Protein AF-A0A959UCI0-F1 (afdb_monomer_lite)

Sequence (265 aa):
MLSEKIDWDYFDTEFVQYYSTKDRPSMPIRLMVACLLLKRIYNLGDETLAKAWVMNPYMQYFCGEAHFQHEFPFDPSDFVHFRKRIGVVGVEKIFTYSVLIHGKKAQKKLKTIAGRLIRELERNLNEHQLSLYKRELELFNKVIQQKRTDKNKIYSLHKSFTSCIAKGKIHKQYEFGNKVGLTTTFKSLIITAIKAFNGNPHDSKTIEPLLNQIKENQNIELEEVIYDRGGRGAKTIGNTKITTPDSRPLKRDSNYQKTKKREEI

Foldseek 3Di:
DVLVLDPVVVQCVLCVVLFDPDDDGDDDSLLLLLLVVCCVVVVDDLVRSQVVCLVDPVSCVSSPDPDRDNGRPDDSCVNVVVCVSCDPVNVVVSVVSVCVSCPPVVLVVVLVVLVVVLVVCVVPDDPVVCVVCVVLSVLSVQQSPDDPPDPQHQPDSVCRQWEWDAPPDPVAGIDIGWDKDWDADPPPRHTQFIDTDRYDDQPLVVVQVRQVSSCVRPVDRAQEDEDEPSNPDDQDDPNYGYHYDDLCQDPPHDPVSNVVSVVVD

Radius of gyration: 27.76 Å; chains: 1; bounding box: 56×61×73 Å

pLDDT: mean 87.37, std 8.83, range [46.16, 96.31]

Secondary structure (DSSP, 8-state):
--GGGS-HHHHHHHHGGGS-SSSSPPPPHHHHHHHHHHHHHTT--HHHHHHHHHT-HHHHHHHT-SS--SS-SS-TTHHHHHHHHHHHHHHHHHHHHHHHHHHHHHHHHHHHHHHHHHHHHHHHS-HHHHHHTHHHHHHHHHHHH--TT-SS----SS-TT-EEEEEEETTEEEEEE-EEEEEE-TTT--EEEEEEESS---THHHHHHHHHHHHHHHS---SEEE--GGG-S-SEETTEEEE----PPPTTS-HHHHHHHHH--

Structure (mmCIF, N/CA/C/O backbone):
data_AF-A0A959UCI0-F1
#
_entry.id   AF-A0A959UCI0-F1
#
loop_
_atom_site.group_PDB
_atom_site.id
_atom_site.type_symbol
_atom_site.label_atom_id
_atom_site.label_alt_id
_atom_site.label_comp_id
_atom_site.label_asym_id
_atom_site.label_entity_id
_atom_site.label_seq_id
_atom_site.pdbx_PDB_ins_code
_atom_site.Cartn_x
_atom_site.Cartn_y
_atom_site.Cartn_z
_atom_site.occupancy
_atom_site.B_iso_or_equiv
_atom_site.auth_seq_id
_atom_site.auth_comp_id
_atom_site.auth_asym_id
_atom_site.auth_atom_id
_atom_site.pdbx_PDB_model_num
ATOM 1 N N . MET A 1 1 ? 22.972 -1.751 -22.939 1.00 65.50 1 MET A N 1
ATOM 2 C CA . MET A 1 1 ? 21.752 -0.897 -23.048 1.00 65.50 1 MET A CA 1
ATOM 3 C C . MET A 1 1 ? 20.625 -1.370 -22.116 1.00 65.50 1 MET A C 1
ATOM 5 O O . MET A 1 1 ? 20.809 -2.359 -21.422 1.00 65.50 1 MET A O 1
ATOM 9 N N . LEU A 1 2 ? 19.476 -0.670 -22.021 1.00 75.38 2 LEU A N 1
ATOM 10 C CA . LEU A 1 2 ? 18.305 -1.171 -21.264 1.00 75.38 2 LEU A CA 1
ATOM 11 C C . LEU A 1 2 ? 17.715 -2.441 -21.903 1.00 75.38 2 LEU A C 1
ATOM 13 O O . LEU A 1 2 ? 17.268 -3.318 -21.174 1.00 75.38 2 LEU A O 1
ATOM 17 N N . SER A 1 3 ? 17.781 -2.560 -23.233 1.00 80.31 3 SER A N 1
ATOM 18 C CA . SER A 1 3 ? 17.343 -3.742 -23.988 1.00 80.31 3 SER A CA 1
ATOM 19 C C . SER A 1 3 ? 18.048 -5.031 -23.563 1.00 80.31 3 SER A C 1
ATOM 21 O O . SER A 1 3 ? 17.404 -6.065 -23.519 1.00 80.31 3 SER A O 1
ATOM 23 N N . GLU A 1 4 ? 19.327 -4.970 -23.188 1.00 84.00 4 GLU A N 1
ATOM 24 C CA . GLU A 1 4 ? 20.111 -6.124 -22.702 1.00 84.00 4 GLU A CA 1
ATOM 25 C C . GLU A 1 4 ? 19.785 -6.522 -21.256 1.00 84.00 4 GLU A C 1
ATOM 27 O O . GLU A 1 4 ? 20.191 -7.580 -20.790 1.00 84.00 4 GLU A O 1
ATOM 32 N N . LYS A 1 5 ? 19.113 -5.647 -20.499 1.00 83.38 5 LYS A N 1
ATOM 33 C CA . LYS A 1 5 ? 18.749 -5.909 -19.097 1.00 83.38 5 LYS A CA 1
ATOM 34 C C . LYS A 1 5 ? 17.354 -6.506 -18.954 1.00 83.38 5 LYS A C 1
ATOM 36 O O . LYS A 1 5 ? 16.973 -6.841 -17.834 1.00 83.38 5 LYS A O 1
ATOM 41 N N . ILE A 1 6 ? 16.593 -6.553 -20.044 1.00 87.00 6 ILE A N 1
ATOM 42 C CA . ILE A 1 6 ? 15.257 -7.132 -20.090 1.00 87.00 6 ILE A CA 1
ATOM 43 C C . ILE A 1 6 ? 15.382 -8.547 -20.639 1.00 87.00 6 ILE A C 1
ATOM 45 O O . ILE A 1 6 ? 15.917 -8.744 -21.724 1.00 87.00 6 ILE A O 1
ATOM 49 N N . ASP A 1 7 ? 14.870 -9.508 -19.880 1.00 88.94 7 ASP A N 1
ATOM 50 C CA . ASP A 1 7 ? 14.612 -10.864 -20.352 1.00 88.94 7 ASP A CA 1
ATOM 51 C C . ASP A 1 7 ? 13.366 -10.827 -21.243 1.00 88.94 7 ASP A C 1
ATOM 53 O O . ASP A 1 7 ? 12.235 -10.735 -20.757 1.00 88.94 7 ASP A O 1
ATOM 57 N N . TRP A 1 8 ? 13.585 -10.775 -22.556 1.00 90.69 8 TRP A N 1
ATOM 58 C CA . TRP A 1 8 ? 12.498 -10.744 -23.532 1.00 90.69 8 TRP A CA 1
ATOM 59 C C . TRP A 1 8 ? 11.821 -12.113 -23.671 1.00 90.69 8 TRP A C 1
ATOM 61 O O . TRP A 1 8 ? 10.606 -12.150 -23.858 1.00 90.69 8 TRP A O 1
ATOM 71 N N . ASP A 1 9 ? 12.554 -13.208 -23.446 1.00 91.44 9 ASP A N 1
ATOM 72 C CA . ASP A 1 9 ? 12.038 -14.582 -23.522 1.00 91.44 9 ASP A CA 1
ATOM 73 C C . ASP A 1 9 ? 10.979 -14.844 -22.442 1.00 91.44 9 ASP A C 1
ATOM 75 O O . ASP A 1 9 ? 9.987 -15.544 -22.677 1.00 91.44 9 ASP A O 1
ATOM 79 N N . TYR A 1 10 ? 11.135 -14.225 -21.265 1.00 90.81 10 TYR A N 1
ATOM 80 C CA . TYR A 1 10 ? 10.099 -14.211 -20.229 1.00 90.81 10 TYR A CA 1
ATOM 81 C C . TYR A 1 10 ? 8.769 -13.656 -20.760 1.00 90.81 10 TYR A C 1
ATOM 83 O O . TYR A 1 10 ? 7.717 -14.260 -20.551 1.00 90.81 10 TYR A O 1
ATOM 91 N N . PHE A 1 11 ? 8.792 -12.514 -21.454 1.00 92.06 11 PHE A N 1
ATOM 92 C CA . PHE A 1 11 ? 7.570 -11.905 -21.981 1.00 92.06 11 PHE A CA 1
ATOM 93 C C . PHE A 1 11 ? 6.975 -12.698 -23.135 1.00 92.06 11 PHE A C 1
ATOM 95 O O . PHE A 1 11 ? 5.752 -12.827 -23.196 1.00 92.06 11 PHE A O 1
ATOM 102 N N . ASP A 1 12 ? 7.819 -13.246 -24.006 1.00 90.31 12 ASP A N 1
ATOM 103 C CA . ASP A 1 12 ? 7.372 -14.110 -25.093 1.00 90.31 12 ASP A CA 1
ATOM 104 C C . ASP A 1 12 ? 6.646 -15.337 -24.527 1.00 90.31 12 ASP A C 1
ATOM 106 O O . ASP A 1 12 ? 5.498 -15.591 -24.888 1.00 90.31 12 ASP A O 1
ATOM 110 N N . THR A 1 13 ? 7.236 -16.022 -23.543 1.00 91.44 13 THR A N 1
ATOM 111 C CA . THR A 1 13 ? 6.628 -17.196 -22.890 1.00 91.44 13 THR A CA 1
ATOM 112 C C . THR A 1 13 ? 5.324 -16.852 -22.166 1.00 91.44 13 THR A C 1
ATOM 114 O O . THR A 1 13 ? 4.341 -17.587 -22.244 1.00 91.44 13 THR A O 1
ATOM 117 N N . GLU A 1 14 ? 5.283 -15.724 -21.458 1.00 90.31 14 GLU A N 1
ATOM 118 C CA . GLU A 1 14 ? 4.109 -15.319 -20.680 1.00 90.31 14 GLU A CA 1
ATOM 119 C C . GLU A 1 14 ? 2.944 -14.844 -21.549 1.00 90.31 14 GLU A C 1
ATOM 121 O O . GLU A 1 14 ? 1.776 -15.030 -21.181 1.00 90.31 14 GLU A O 1
ATOM 126 N N . PHE A 1 15 ? 3.237 -14.205 -22.685 1.00 92.44 15 PHE A N 1
ATOM 127 C CA . PHE A 1 15 ? 2.221 -13.588 -23.529 1.00 92.44 15 PHE A CA 1
ATOM 128 C C . PHE A 1 15 ? 1.873 -14.371 -24.787 1.00 92.44 15 PHE A C 1
ATOM 130 O O . PHE A 1 15 ? 0.828 -14.071 -25.364 1.00 92.44 15 PHE A O 1
ATOM 137 N N . VAL A 1 16 ? 2.624 -15.415 -25.158 1.00 90.12 16 VAL A N 1
ATOM 138 C CA . VAL A 1 16 ? 2.295 -16.278 -26.308 1.00 90.12 16 VAL A CA 1
ATOM 139 C C . VAL A 1 16 ? 0.875 -16.845 -26.230 1.00 90.12 16 VAL A C 1
ATOM 141 O O . VAL A 1 16 ? 0.193 -16.924 -27.243 1.00 90.12 16 VAL A O 1
ATOM 144 N N . GLN A 1 17 ? 0.370 -17.142 -25.027 1.00 89.25 17 GLN A N 1
ATOM 145 C CA . GLN A 1 17 ? -1.001 -17.636 -24.824 1.00 89.25 17 GLN A CA 1
ATOM 146 C C . GLN A 1 17 ? -2.091 -16.658 -25.295 1.00 89.25 17 GLN A C 1
ATOM 148 O O . GLN A 1 17 ? -3.212 -17.069 -25.581 1.00 89.25 17 GLN A O 1
ATOM 153 N N . TYR A 1 18 ? -1.779 -15.360 -25.367 1.00 87.25 18 TYR A N 1
ATOM 154 C CA . TYR A 1 18 ? -2.697 -14.333 -25.857 1.00 87.25 18 TYR A CA 1
ATOM 155 C C . TYR A 1 18 ? -2.611 -14.153 -27.377 1.00 87.25 18 TYR A C 1
ATOM 157 O O . TYR A 1 18 ? -3.355 -13.355 -27.942 1.00 87.25 18 TYR A O 1
ATOM 165 N N . TYR A 1 19 ? -1.688 -14.839 -28.047 1.00 86.25 19 TYR A N 1
ATOM 166 C CA . TYR A 1 19 ? -1.417 -14.686 -29.467 1.00 86.25 19 TYR A CA 1
ATOM 167 C C . TYR A 1 19 ? -1.970 -15.887 -30.228 1.00 86.25 19 TYR A C 1
ATOM 169 O O . TYR A 1 19 ? -1.705 -17.038 -29.891 1.00 86.25 19 TYR A O 1
ATOM 177 N N . SER A 1 20 ? -2.760 -15.613 -31.267 1.00 80.81 20 SER A N 1
ATOM 178 C CA . SER A 1 20 ? -3.241 -16.661 -32.165 1.00 80.81 20 SER A CA 1
ATOM 179 C C . SER A 1 20 ? -2.118 -17.093 -33.105 1.00 80.81 20 SER A C 1
ATOM 181 O O . SER A 1 20 ? -1.407 -16.252 -33.653 1.00 80.81 20 SER A O 1
ATOM 183 N N . THR A 1 21 ? -1.990 -18.401 -33.319 1.00 73.44 21 THR A N 1
ATOM 184 C CA . THR A 1 21 ? -1.130 -18.992 -34.359 1.00 73.44 21 THR A CA 1
ATOM 185 C C . THR A 1 21 ? -1.842 -19.127 -35.705 1.00 73.44 21 THR A C 1
ATOM 187 O O . THR A 1 21 ? -1.224 -19.508 -36.696 1.00 73.44 21 THR A O 1
ATOM 190 N N . LYS A 1 22 ? -3.146 -18.830 -35.741 1.00 70.31 22 LYS A N 1
ATOM 191 C CA . LYS A 1 22 ? -3.992 -18.840 -36.936 1.00 70.31 22 LYS A CA 1
ATOM 192 C C . LYS A 1 22 ? -4.384 -17.400 -37.281 1.00 70.31 22 LYS A C 1
ATOM 194 O O . LYS A 1 22 ? -4.608 -16.605 -36.369 1.00 70.31 22 LYS A O 1
ATOM 199 N N . ASP A 1 23 ? -4.478 -17.105 -38.575 1.00 70.56 23 ASP A N 1
ATOM 200 C CA . ASP A 1 23 ? -4.784 -15.791 -39.168 1.00 70.56 23 ASP A CA 1
ATOM 201 C C . ASP A 1 23 ? -3.609 -14.792 -39.190 1.00 70.56 23 ASP A C 1
ATOM 203 O O . ASP A 1 23 ? -2.443 -1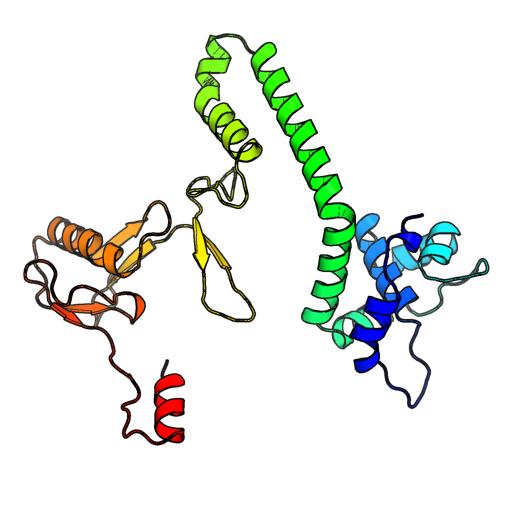5.175 -39.079 1.00 70.56 23 ASP A O 1
ATOM 207 N N . ARG A 1 24 ? -3.906 -13.506 -39.441 1.00 70.00 24 ARG A N 1
ATOM 208 C CA . ARG A 1 24 ? -2.909 -12.437 -39.615 1.00 70.00 24 ARG A CA 1
ATOM 209 C C . ARG A 1 24 ? -1.923 -12.433 -38.436 1.00 70.00 24 ARG A C 1
ATOM 211 O O . ARG A 1 24 ? -2.371 -12.369 -37.286 1.00 70.00 24 ARG A O 1
ATOM 218 N N . PRO A 1 25 ? -0.601 -12.441 -38.697 1.00 74.62 25 PRO A N 1
ATOM 219 C CA . PRO A 1 25 ? 0.389 -12.450 -37.633 1.00 74.62 25 PRO A CA 1
ATOM 220 C C . PRO A 1 25 ? 0.208 -11.213 -36.753 1.00 74.62 25 PRO A C 1
ATOM 222 O O . PRO A 1 25 ? 0.104 -10.086 -37.239 1.00 74.62 25 PRO A O 1
ATOM 225 N N . SER A 1 26 ? 0.132 -11.439 -35.444 1.00 83.06 26 SER A N 1
ATOM 226 C CA . SER A 1 26 ? 0.135 -10.348 -34.472 1.00 83.06 26 SER A CA 1
ATOM 227 C C . SER A 1 26 ? 1.527 -9.712 -34.395 1.00 83.06 26 SER A C 1
ATOM 229 O O . SER A 1 26 ? 2.532 -10.381 -34.633 1.00 83.06 26 SER A O 1
ATOM 231 N N . MET A 1 27 ? 1.586 -8.430 -34.028 1.00 89.75 27 MET A N 1
ATOM 232 C CA . MET A 1 27 ? 2.851 -7.706 -33.860 1.00 89.75 27 MET A CA 1
ATOM 233 C C . MET A 1 27 ? 3.762 -8.379 -32.824 1.00 89.75 27 MET A C 1
ATOM 235 O O . MET A 1 27 ? 3.245 -8.858 -31.821 1.00 89.75 27 MET A O 1
ATOM 239 N N . PRO A 1 28 ? 5.097 -8.376 -32.983 1.00 91.69 28 PRO A N 1
ATOM 240 C CA . PRO A 1 28 ? 5.998 -9.020 -32.030 1.00 91.69 28 PRO A CA 1
ATOM 241 C C . PRO A 1 28 ? 5.751 -8.588 -30.576 1.00 91.69 28 PRO A C 1
ATOM 243 O O . PRO A 1 28 ? 5.608 -7.397 -30.283 1.00 91.69 28 PRO A O 1
ATOM 246 N N . ILE A 1 29 ? 5.749 -9.548 -29.646 1.00 92.75 29 ILE A N 1
ATOM 247 C CA . ILE A 1 29 ? 5.506 -9.286 -28.218 1.00 92.75 29 ILE A CA 1
ATOM 248 C C . ILE A 1 29 ? 6.534 -8.286 -27.678 1.00 92.75 29 ILE A C 1
ATOM 250 O O . ILE A 1 29 ? 6.151 -7.318 -27.016 1.00 92.75 29 ILE A O 1
ATOM 254 N N . ARG A 1 30 ? 7.818 -8.457 -28.027 1.00 94.12 30 ARG A N 1
ATOM 255 C CA . ARG A 1 30 ? 8.885 -7.504 -27.689 1.00 94.12 30 ARG A CA 1
ATOM 256 C C . ARG A 1 30 ? 8.546 -6.075 -28.110 1.00 94.12 30 ARG A C 1
ATOM 258 O O . ARG A 1 30 ? 8.650 -5.181 -27.274 1.00 94.12 30 ARG A O 1
ATOM 265 N N . LEU A 1 31 ? 8.100 -5.858 -29.349 1.00 94.50 31 LEU A N 1
ATOM 266 C CA . LEU A 1 31 ? 7.728 -4.534 -29.859 1.00 94.50 31 LEU A CA 1
ATOM 267 C C . LEU A 1 31 ? 6.605 -3.922 -29.011 1.00 94.50 31 LEU A C 1
ATOM 269 O O . LEU A 1 31 ? 6.741 -2.801 -28.517 1.00 94.50 31 LEU A O 1
ATOM 273 N N . MET A 1 32 ? 5.535 -4.682 -28.761 1.00 94.56 32 MET A N 1
ATOM 274 C CA . MET A 1 32 ? 4.382 -4.206 -27.989 1.00 94.56 32 MET A CA 1
ATOM 275 C C . MET A 1 32 ? 4.751 -3.868 -26.539 1.00 94.56 32 MET A C 1
ATOM 277 O O . MET A 1 32 ? 4.411 -2.794 -26.035 1.00 94.56 32 MET A O 1
ATOM 281 N N . VAL A 1 33 ? 5.482 -4.758 -25.863 1.00 93.88 33 VAL A N 1
ATOM 282 C CA . VAL A 1 33 ? 5.925 -4.566 -24.475 1.00 93.88 33 VAL A CA 1
ATOM 283 C C . VAL A 1 33 ? 6.904 -3.396 -24.373 1.00 93.88 33 VAL A C 1
ATOM 285 O O . VAL A 1 33 ? 6.743 -2.534 -23.507 1.00 93.88 33 VAL A O 1
ATOM 288 N N . ALA A 1 34 ? 7.883 -3.318 -25.276 1.00 93.94 34 ALA A N 1
ATOM 289 C CA . ALA A 1 34 ? 8.864 -2.241 -25.320 1.00 93.94 34 ALA A CA 1
ATOM 290 C C . ALA A 1 34 ? 8.202 -0.874 -25.527 1.00 93.94 34 ALA A C 1
ATOM 292 O O . ALA A 1 34 ? 8.508 0.071 -24.798 1.00 93.94 34 ALA A O 1
ATOM 293 N N . CYS A 1 35 ? 7.240 -0.769 -26.445 1.00 94.69 35 CYS A N 1
ATOM 294 C CA . CYS A 1 35 ? 6.472 0.454 -26.654 1.00 94.69 35 CYS A CA 1
ATOM 295 C C . CYS A 1 35 ? 5.705 0.879 -25.391 1.00 94.69 35 CYS A C 1
ATOM 297 O O . CYS A 1 35 ? 5.760 2.048 -25.004 1.00 94.69 35 CYS A O 1
ATOM 299 N N . LEU A 1 36 ? 5.042 -0.048 -24.688 1.00 92.88 36 LEU A N 1
ATOM 300 C CA . LEU A 1 36 ? 4.364 0.270 -23.423 1.00 92.88 36 LEU A CA 1
ATOM 301 C C . LEU A 1 36 ? 5.339 0.758 -22.339 1.00 92.88 36 LEU A C 1
ATOM 303 O O . LEU A 1 36 ? 5.016 1.686 -21.591 1.00 92.88 36 LEU A O 1
ATOM 307 N N . LEU A 1 37 ? 6.542 0.182 -22.273 1.00 90.94 37 LEU A N 1
ATOM 308 C CA . LEU A 1 37 ? 7.599 0.642 -21.369 1.00 90.94 37 LEU A CA 1
ATOM 309 C C . LEU A 1 37 ? 8.096 2.045 -21.746 1.00 90.94 37 LEU A C 1
ATOM 311 O O . LEU A 1 37 ? 8.186 2.907 -20.873 1.00 90.94 37 LEU A O 1
ATOM 315 N N . LEU A 1 38 ? 8.363 2.309 -23.028 1.00 92.00 38 LEU A N 1
ATOM 316 C CA . LEU A 1 38 ? 8.806 3.619 -23.519 1.00 92.00 38 LEU A CA 1
ATOM 317 C C . LEU A 1 38 ? 7.769 4.710 -23.247 1.00 92.00 38 LEU A C 1
ATOM 319 O O . LEU A 1 38 ? 8.125 5.775 -22.740 1.00 92.00 38 LEU A O 1
ATOM 323 N N . LYS A 1 39 ? 6.483 4.426 -23.485 1.00 91.94 39 LYS A N 1
ATOM 324 C CA . LYS A 1 39 ? 5.379 5.330 -23.130 1.00 91.94 39 LYS A CA 1
ATOM 325 C C . LYS A 1 39 ? 5.425 5.728 -21.664 1.00 91.94 39 LYS A C 1
ATOM 327 O O . LYS A 1 39 ? 5.203 6.889 -21.337 1.00 91.94 39 LYS A O 1
ATOM 332 N N . ARG A 1 40 ? 5.738 4.784 -20.774 1.00 87.38 40 ARG A N 1
ATOM 333 C CA . ARG A 1 40 ? 5.845 5.061 -19.340 1.00 87.38 40 ARG A CA 1
ATOM 334 C C . ARG A 1 40 ? 7.108 5.843 -18.987 1.00 87.38 40 ARG A C 1
ATOM 336 O O . ARG A 1 40 ? 7.023 6.759 -18.177 1.00 87.38 40 ARG A O 1
ATOM 343 N N . ILE A 1 41 ? 8.253 5.482 -19.566 1.00 86.25 41 ILE A N 1
ATOM 344 C CA . ILE A 1 41 ? 9.554 6.108 -19.281 1.00 86.25 41 ILE A CA 1
ATOM 345 C C . ILE A 1 41 ? 9.565 7.575 -19.724 1.00 86.25 41 ILE A C 1
ATOM 347 O O . ILE A 1 41 ? 10.038 8.429 -18.979 1.00 86.25 41 ILE A O 1
ATOM 351 N N . TYR A 1 42 ? 9.021 7.863 -20.906 1.00 87.62 42 TYR A N 1
ATOM 352 C CA . TYR A 1 42 ? 9.028 9.197 -21.512 1.00 87.62 42 TYR A CA 1
ATOM 353 C C . TYR A 1 42 ? 7.703 9.953 -21.356 1.00 87.62 42 TYR A C 1
ATOM 355 O O . TYR A 1 42 ? 7.571 11.059 -21.869 1.00 87.62 42 TYR A O 1
ATOM 363 N N . ASN A 1 43 ? 6.731 9.374 -20.643 1.00 89.88 43 ASN A N 1
ATOM 364 C CA . ASN A 1 43 ? 5.395 9.939 -20.444 1.00 89.88 43 ASN A CA 1
ATOM 365 C C . ASN A 1 43 ? 4.682 10.304 -21.767 1.00 89.88 43 ASN A C 1
ATOM 367 O O . ASN A 1 43 ? 4.156 11.405 -21.922 1.00 89.88 43 ASN A O 1
ATOM 371 N N . LEU A 1 44 ? 4.686 9.379 -22.734 1.00 91.88 44 LEU A N 1
ATOM 372 C CA . LEU A 1 44 ? 4.123 9.577 -24.075 1.00 91.88 44 LEU A CA 1
ATOM 373 C C . LEU A 1 44 ? 2.742 8.914 -24.238 1.00 91.88 44 LEU A C 1
ATOM 375 O O . LEU A 1 44 ? 2.476 7.809 -23.748 1.00 91.88 44 LEU A O 1
ATOM 379 N N . GLY A 1 45 ? 1.872 9.584 -24.996 1.00 91.19 45 GLY A N 1
ATOM 380 C CA . GLY A 1 45 ? 0.610 9.058 -25.516 1.00 91.19 45 GLY A CA 1
ATOM 381 C C . GLY A 1 45 ? 0.826 7.989 -26.592 1.00 91.19 45 GLY A C 1
ATOM 382 O O . GLY A 1 45 ? 1.958 7.627 -26.901 1.00 91.19 45 GLY A O 1
ATOM 383 N N . ASP A 1 46 ? -0.258 7.393 -27.096 1.00 92.31 46 ASP A N 1
ATOM 384 C CA . ASP A 1 46 ? -0.178 6.339 -28.126 1.00 92.31 46 ASP A CA 1
ATOM 385 C C . ASP A 1 46 ? 0.369 6.922 -29.448 1.00 92.31 46 ASP A C 1
ATOM 387 O O . ASP A 1 46 ? 1.367 6.436 -29.974 1.00 92.31 46 ASP A O 1
ATOM 391 N N . GLU A 1 47 ? -0.177 8.051 -29.908 1.00 91.94 47 GLU A N 1
ATOM 392 C CA . GLU A 1 47 ? 0.282 8.730 -31.131 1.00 91.94 47 GLU A CA 1
ATOM 393 C C . GLU A 1 47 ? 1.643 9.421 -30.985 1.00 91.94 47 GLU A C 1
ATOM 395 O O . GLU A 1 47 ? 2.460 9.418 -31.909 1.00 91.94 47 GLU A O 1
ATOM 400 N N . THR A 1 48 ? 1.915 10.038 -29.829 1.00 94.31 48 THR A N 1
ATOM 401 C CA . THR A 1 48 ? 3.192 10.738 -29.625 1.00 94.31 48 THR A CA 1
ATOM 402 C C . THR A 1 48 ? 4.357 9.766 -29.503 1.00 94.31 48 THR A C 1
ATOM 404 O O . THR A 1 48 ? 5.461 10.106 -29.924 1.00 94.31 48 THR A O 1
ATOM 407 N N . LEU A 1 49 ? 4.116 8.541 -29.013 1.00 95.38 49 LEU A N 1
ATOM 408 C CA . LEU A 1 49 ? 5.104 7.470 -29.090 1.00 95.38 49 LEU A CA 1
ATOM 409 C C . LEU A 1 49 ? 5.424 7.122 -30.542 1.00 95.38 49 LEU A C 1
ATOM 411 O O . LEU A 1 49 ? 6.602 7.059 -30.868 1.00 95.38 49 LEU A O 1
ATOM 415 N N . ALA A 1 50 ? 4.418 6.913 -31.397 1.00 94.69 50 ALA A N 1
ATOM 416 C CA . ALA A 1 50 ? 4.643 6.535 -32.794 1.00 94.69 50 ALA A CA 1
ATOM 417 C C . ALA A 1 50 ? 5.541 7.556 -33.514 1.00 94.69 50 ALA A C 1
ATOM 419 O O . ALA A 1 50 ? 6.544 7.188 -34.123 1.00 94.69 50 ALA A O 1
ATOM 420 N N . LYS A 1 51 ? 5.260 8.855 -33.332 1.00 94.06 51 LYS A N 1
ATOM 421 C CA . LYS A 1 51 ? 6.092 9.948 -33.867 1.00 94.06 51 LYS A CA 1
ATOM 422 C C . LYS A 1 51 ? 7.519 9.919 -33.307 1.00 94.06 51 LYS A C 1
ATOM 424 O O . LYS A 1 51 ? 8.481 10.018 -34.061 1.00 94.06 51 LYS A O 1
ATOM 429 N N . ALA A 1 52 ? 7.667 9.772 -31.988 1.00 94.38 52 ALA A N 1
ATOM 430 C CA . ALA A 1 52 ? 8.980 9.733 -31.342 1.00 94.38 52 ALA A CA 1
ATOM 431 C C . ALA A 1 52 ? 9.805 8.500 -31.748 1.00 94.38 52 ALA A C 1
ATOM 433 O O . ALA A 1 52 ? 11.020 8.600 -31.897 1.00 94.38 52 ALA A O 1
ATOM 434 N N . TRP A 1 53 ? 9.149 7.357 -31.944 1.00 96.31 53 TRP A N 1
ATOM 435 C CA . TRP A 1 53 ? 9.772 6.088 -32.306 1.00 96.31 53 TRP A CA 1
ATOM 436 C C . TRP A 1 53 ? 10.379 6.137 -33.710 1.00 96.31 53 TRP A C 1
ATOM 438 O O . TRP A 1 53 ? 11.523 5.728 -33.895 1.00 96.31 53 TRP A O 1
ATOM 448 N N . VAL A 1 54 ? 9.663 6.719 -34.678 1.00 95.69 54 VAL A N 1
ATOM 449 C CA . VAL A 1 54 ? 10.167 6.903 -36.051 1.00 95.69 54 VAL A CA 1
ATOM 450 C C . VAL A 1 54 ? 11.425 7.771 -36.070 1.00 95.69 54 VAL A C 1
ATOM 452 O O . VAL A 1 54 ? 12.355 7.494 -36.813 1.00 95.69 54 VAL A O 1
ATOM 455 N N . MET A 1 55 ? 11.502 8.792 -35.216 1.00 93.69 55 MET A N 1
ATOM 456 C CA . MET A 1 55 ? 12.647 9.710 -35.180 1.00 93.69 55 MET A CA 1
ATOM 457 C C . MET A 1 55 ? 13.834 9.203 -34.348 1.00 93.69 55 MET A C 1
ATOM 459 O O . MET A 1 55 ? 14.871 9.865 -34.306 1.00 93.69 55 MET A O 1
ATOM 463 N N . ASN A 1 56 ? 13.704 8.077 -33.638 1.00 94.12 56 ASN A N 1
ATOM 464 C CA . ASN A 1 56 ? 14.676 7.670 -32.626 1.00 94.12 56 ASN A CA 1
ATOM 465 C C . ASN A 1 56 ? 15.179 6.229 -32.836 1.00 94.12 56 ASN A C 1
ATOM 467 O O . ASN A 1 56 ? 14.546 5.288 -32.348 1.00 94.12 56 ASN A O 1
ATOM 471 N N . PRO A 1 57 ? 16.369 6.043 -33.446 1.00 93.44 57 PRO A N 1
ATOM 472 C CA . PRO A 1 57 ? 16.956 4.721 -33.683 1.00 93.44 57 PRO A CA 1
ATOM 473 C C . PRO A 1 57 ? 17.092 3.870 -32.414 1.00 93.44 57 PRO A C 1
ATOM 475 O O . PRO A 1 57 ? 16.967 2.648 -32.453 1.00 93.44 57 PRO A O 1
ATOM 478 N N . TYR A 1 58 ? 17.304 4.504 -31.257 1.00 92.62 58 TYR A N 1
ATOM 479 C CA . TYR A 1 58 ? 17.427 3.791 -29.988 1.00 92.62 58 TYR A CA 1
ATOM 480 C C . TYR A 1 58 ? 16.095 3.216 -29.503 1.00 92.62 58 TYR A C 1
ATOM 482 O O . TYR A 1 58 ? 16.084 2.147 -28.893 1.00 92.62 58 TYR A O 1
ATOM 490 N N . MET A 1 59 ? 14.974 3.896 -29.770 1.00 94.38 59 MET A N 1
ATOM 491 C CA . MET A 1 59 ? 13.641 3.364 -29.467 1.00 94.38 59 MET A CA 1
ATOM 492 C C . MET A 1 59 ? 13.314 2.169 -30.365 1.00 94.38 59 MET A C 1
ATOM 494 O O . MET A 1 59 ? 12.790 1.172 -29.871 1.00 94.38 59 MET A O 1
ATOM 498 N N . GLN A 1 60 ? 13.691 2.233 -31.642 1.00 95.38 60 GLN A N 1
ATOM 499 C CA . GLN A 1 60 ? 13.497 1.137 -32.595 1.00 95.38 60 GLN A CA 1
ATOM 500 C C . GLN A 1 60 ? 14.305 -0.100 -32.198 1.00 95.38 60 GLN A C 1
ATOM 502 O O . GLN A 1 60 ? 13.747 -1.186 -32.034 1.00 95.38 60 GLN A O 1
ATOM 507 N N . TYR A 1 61 ? 15.593 0.087 -31.899 1.00 94.12 61 TYR A N 1
ATOM 508 C CA . TYR A 1 61 ? 16.453 -0.985 -31.402 1.00 94.12 61 TYR A CA 1
ATOM 509 C C . TYR A 1 61 ? 15.928 -1.599 -30.095 1.00 94.12 61 TYR A C 1
ATOM 511 O O . TYR A 1 61 ? 15.923 -2.820 -29.908 1.00 94.12 61 TYR A O 1
ATOM 519 N N . PHE A 1 62 ? 15.433 -0.767 -29.172 1.00 93.31 62 PHE A N 1
ATOM 520 C CA . PHE A 1 62 ? 14.830 -1.250 -27.931 1.00 93.31 62 PHE A CA 1
ATOM 521 C C . PHE A 1 62 ? 13.620 -2.158 -28.203 1.00 93.31 62 PHE A C 1
ATOM 523 O O . PHE A 1 62 ? 13.518 -3.237 -27.614 1.00 93.31 62 PHE A O 1
ATOM 530 N N . CYS A 1 63 ? 12.778 -1.769 -29.161 1.00 93.88 63 CYS A N 1
ATOM 531 C CA . CYS A 1 63 ? 11.622 -2.530 -29.627 1.00 93.88 63 CYS A CA 1
ATOM 532 C C . CYS A 1 63 ? 11.951 -3.794 -30.439 1.00 93.88 63 CYS A C 1
ATOM 534 O O . CYS A 1 63 ? 11.053 -4.604 -30.645 1.00 93.88 63 CYS A O 1
ATOM 536 N N . GLY A 1 64 ? 13.211 -4.008 -30.826 1.00 92.88 64 GLY A N 1
ATOM 537 C CA . GLY A 1 64 ? 13.653 -5.223 -31.518 1.00 92.88 64 GLY A CA 1
ATOM 538 C C . GLY A 1 64 ? 13.967 -5.057 -32.998 1.00 92.88 64 GLY A C 1
ATOM 539 O O . GLY A 1 64 ? 14.279 -6.054 -33.640 1.00 92.88 64 GLY A O 1
ATOM 540 N N . GLU A 1 65 ? 13.948 -3.834 -33.524 1.00 93.19 65 GLU A N 1
ATOM 541 C CA . GLU A 1 65 ? 14.335 -3.581 -34.910 1.00 93.19 65 GLU A CA 1
ATOM 542 C C . GLU A 1 65 ? 15.853 -3.699 -35.093 1.00 93.19 65 GLU A C 1
ATOM 544 O O . GLU A 1 65 ? 16.636 -3.111 -34.341 1.00 93.19 65 GLU A O 1
ATOM 549 N N . ALA A 1 66 ? 16.265 -4.455 -36.113 1.00 89.94 66 ALA A N 1
ATOM 550 C CA . ALA A 1 66 ? 17.668 -4.581 -36.514 1.00 89.94 66 ALA A CA 1
ATOM 551 C C . ALA A 1 66 ? 18.117 -3.441 -37.445 1.00 89.94 66 ALA A C 1
ATOM 553 O O . ALA A 1 66 ? 19.297 -3.094 -37.485 1.00 89.94 66 ALA A O 1
ATOM 554 N N . HIS A 1 67 ? 17.171 -2.851 -38.176 1.00 93.00 67 HIS A N 1
ATOM 555 C CA . HIS A 1 67 ? 17.401 -1.772 -39.129 1.00 93.00 67 HIS A CA 1
ATOM 556 C C . HIS A 1 67 ? 16.506 -0.582 -38.806 1.00 93.00 67 HIS A C 1
ATOM 558 O O . HIS A 1 67 ? 15.458 -0.733 -38.180 1.00 93.00 67 HIS A O 1
ATOM 564 N N . PHE A 1 68 ? 16.938 0.606 -39.221 1.00 93.81 68 PHE A N 1
ATOM 565 C CA . PHE A 1 68 ? 16.159 1.814 -39.003 1.00 93.81 68 PHE A CA 1
ATOM 566 C C . PHE A 1 68 ? 14.909 1.810 -39.888 1.00 93.81 68 PHE A C 1
ATOM 568 O O . PHE A 1 68 ? 15.002 1.658 -41.104 1.00 93.81 68 PHE A O 1
ATOM 575 N N . GLN A 1 69 ? 13.755 1.986 -39.260 1.00 94.25 69 GLN A N 1
ATOM 576 C CA . GLN A 1 69 ? 12.444 2.048 -39.881 1.00 94.25 69 GLN A CA 1
ATOM 577 C C . GLN A 1 69 ? 11.987 3.506 -39.982 1.00 94.25 69 GLN A C 1
ATOM 579 O O . GLN A 1 69 ? 12.143 4.293 -39.046 1.00 94.25 69 GLN A O 1
ATOM 584 N N . HIS A 1 70 ? 11.384 3.860 -41.114 1.00 94.62 70 HIS A N 1
ATOM 585 C CA . HIS A 1 70 ? 10.883 5.214 -41.376 1.00 94.62 70 HIS A CA 1
ATOM 586 C C . HIS A 1 70 ? 9.391 5.385 -41.069 1.00 94.62 70 HIS A C 1
ATOM 588 O O . HIS A 1 70 ? 8.888 6.506 -41.066 1.00 94.62 70 HIS A O 1
ATOM 594 N N . GLU A 1 71 ? 8.693 4.292 -40.772 1.00 94.12 71 GLU A N 1
ATOM 595 C CA . GLU A 1 71 ? 7.269 4.280 -40.455 1.00 94.12 71 GLU A CA 1
ATOM 596 C C . GLU A 1 71 ? 7.014 3.446 -39.203 1.00 94.12 71 GLU A C 1
ATOM 598 O O . GLU A 1 71 ? 7.750 2.505 -38.897 1.00 94.12 71 GLU A O 1
ATOM 603 N N . PHE A 1 72 ? 5.980 3.815 -38.447 1.00 93.88 72 PHE A N 1
ATOM 604 C CA . PHE A 1 72 ? 5.621 3.077 -37.244 1.00 93.88 72 PHE A CA 1
ATOM 605 C C . PHE A 1 72 ? 4.883 1.776 -37.631 1.00 93.88 72 PHE A C 1
ATOM 607 O O . PHE A 1 72 ? 3.992 1.841 -38.477 1.00 93.88 72 PHE A O 1
ATOM 614 N N . PRO A 1 73 ? 5.195 0.603 -37.041 1.00 91.88 73 PRO A N 1
ATOM 615 C CA . PRO A 1 73 ? 4.812 -0.683 -37.644 1.00 91.88 73 PRO A CA 1
ATOM 616 C C . PRO A 1 73 ? 3.315 -1.048 -37.599 1.00 91.88 73 PRO A C 1
ATOM 618 O O . PRO A 1 73 ? 2.920 -2.060 -38.175 1.00 91.88 73 PRO A O 1
ATOM 621 N N . PHE A 1 74 ? 2.487 -0.291 -36.873 1.00 91.56 74 PHE A N 1
ATOM 622 C CA . PHE A 1 74 ? 1.055 -0.557 -36.692 1.00 91.56 74 PHE A CA 1
ATOM 623 C C . PHE A 1 74 ? 0.295 0.710 -36.279 1.00 91.56 74 PHE A C 1
ATOM 625 O O . PHE A 1 74 ? 0.904 1.726 -35.947 1.00 91.56 74 PHE A O 1
ATOM 632 N N . ASP A 1 75 ? -1.038 0.665 -36.272 1.00 91.56 75 ASP A N 1
ATOM 633 C CA . ASP A 1 75 ? -1.843 1.828 -35.898 1.00 91.56 75 ASP A CA 1
ATOM 634 C C . ASP A 1 75 ? -1.843 2.042 -34.368 1.00 91.56 75 ASP A C 1
ATOM 636 O O . ASP A 1 75 ? -2.047 1.085 -33.619 1.00 91.56 75 ASP A O 1
ATOM 640 N N . PRO A 1 76 ? -1.667 3.271 -33.844 1.00 90.44 76 PRO A N 1
ATOM 641 C CA . PRO A 1 76 ? -1.654 3.519 -32.400 1.00 90.44 76 PRO A CA 1
ATOM 642 C C . PRO A 1 76 ? -2.878 2.987 -31.627 1.00 90.44 76 PRO A C 1
ATOM 644 O O . PRO A 1 76 ? -2.761 2.700 -30.430 1.00 90.44 76 PRO A O 1
ATOM 647 N N . SER A 1 77 ? -4.039 2.808 -32.270 1.00 89.12 77 SER A N 1
ATOM 648 C CA . SER A 1 77 ? -5.214 2.182 -31.646 1.00 89.12 77 SER A CA 1
ATOM 649 C C . SER A 1 77 ? -4.978 0.719 -31.237 1.00 89.12 77 SER A C 1
ATOM 651 O O . SER A 1 77 ? -5.567 0.252 -30.253 1.00 89.12 77 SER A O 1
ATOM 653 N N . ASP A 1 78 ? -4.031 0.015 -31.863 1.00 90.19 78 ASP A N 1
ATOM 654 C CA . ASP A 1 78 ? -3.663 -1.359 -31.506 1.00 90.19 78 ASP A CA 1
ATOM 655 C C . ASP A 1 78 ? -3.076 -1.464 -30.091 1.00 90.19 78 ASP A C 1
ATOM 657 O O . ASP A 1 78 ? -3.193 -2.513 -29.449 1.00 90.19 78 ASP A O 1
ATOM 661 N N . PHE A 1 79 ? -2.549 -0.374 -29.514 1.00 91.19 79 PHE A N 1
ATOM 662 C CA . PHE A 1 79 ? -2.174 -0.351 -28.094 1.00 91.19 79 PHE A CA 1
ATOM 663 C C . PHE A 1 79 ? -3.370 -0.565 -27.170 1.00 91.19 79 PHE A C 1
ATOM 665 O O . PHE A 1 79 ? -3.242 -1.152 -26.089 1.00 91.19 79 PHE A O 1
ATOM 672 N N . VAL A 1 80 ? -4.547 -0.065 -27.547 1.00 90.50 80 VAL A N 1
ATOM 673 C CA . VAL A 1 80 ? -5.784 -0.292 -26.794 1.00 90.50 80 VAL A CA 1
ATOM 674 C C . VAL A 1 80 ? -6.187 -1.759 -26.908 1.00 90.50 80 VAL A C 1
ATOM 676 O O . VAL A 1 80 ? -6.482 -2.387 -25.888 1.00 90.50 80 VAL A O 1
ATOM 679 N N . HIS A 1 81 ? -6.140 -2.325 -28.114 1.00 89.94 81 HIS A N 1
ATOM 680 C CA . HIS A 1 81 ? -6.470 -3.730 -28.350 1.00 89.94 81 HIS A CA 1
ATOM 681 C C . HIS A 1 81 ? -5.525 -4.678 -27.611 1.00 89.94 81 HIS A C 1
ATOM 683 O O . HIS A 1 81 ? -5.987 -5.605 -26.948 1.00 89.94 81 HIS A O 1
ATOM 689 N N . PHE A 1 82 ? -4.222 -4.410 -27.629 1.00 91.25 82 PHE A N 1
ATOM 690 C CA . PHE A 1 82 ? -3.234 -5.208 -26.912 1.00 91.25 82 PHE A CA 1
ATOM 691 C C . PHE A 1 82 ? -3.424 -5.154 -25.394 1.00 91.25 82 PHE A C 1
ATOM 693 O O . PHE A 1 82 ? -3.456 -6.201 -24.749 1.00 91.25 82 PHE A O 1
ATOM 700 N N . ARG A 1 83 ? -3.645 -3.964 -24.815 1.00 92.44 83 ARG A N 1
ATOM 701 C CA . ARG A 1 83 ? -3.939 -3.822 -23.375 1.00 92.44 83 ARG A CA 1
ATOM 702 C C . ARG A 1 83 ? -5.202 -4.580 -22.968 1.00 92.44 83 ARG A C 1
ATOM 704 O O . ARG A 1 83 ? -5.206 -5.228 -21.925 1.00 92.44 83 ARG A O 1
ATOM 711 N N . LYS A 1 84 ? -6.259 -4.527 -23.787 1.00 91.75 84 LYS A N 1
ATOM 712 C CA . LYS A 1 84 ? -7.488 -5.305 -23.558 1.00 91.75 84 LYS A CA 1
ATOM 713 C C . LYS A 1 84 ? -7.223 -6.809 -23.635 1.00 91.75 84 LYS A C 1
ATOM 715 O O . LYS A 1 84 ? -7.719 -7.544 -22.790 1.00 91.75 84 LYS A O 1
ATOM 720 N N . ARG A 1 85 ? -6.413 -7.244 -24.603 1.00 91.50 85 ARG A N 1
ATOM 721 C CA . ARG A 1 85 ? -6.067 -8.650 -24.849 1.00 91.50 85 ARG A CA 1
ATOM 722 C C . ARG A 1 85 ? -5.310 -9.288 -23.681 1.00 91.50 85 ARG A C 1
ATOM 724 O O . ARG A 1 85 ? -5.689 -10.366 -23.245 1.00 91.50 85 ARG A O 1
ATOM 731 N N . ILE A 1 86 ? -4.275 -8.625 -23.159 1.00 91.50 86 ILE A N 1
ATOM 732 C CA . ILE A 1 86 ? -3.476 -9.146 -22.029 1.00 91.50 86 ILE A CA 1
ATOM 733 C C . ILE A 1 86 ? -4.133 -8.897 -20.659 1.00 91.50 86 ILE A C 1
ATOM 735 O O . ILE A 1 86 ? -3.731 -9.477 -19.648 1.00 91.50 86 ILE A O 1
ATOM 739 N N . GLY A 1 87 ? -5.127 -8.005 -20.611 1.00 91.31 87 GLY A N 1
ATOM 740 C CA . GLY A 1 87 ? -5.864 -7.643 -19.407 1.00 91.31 87 GLY A CA 1
ATOM 741 C C . GLY A 1 87 ? -5.018 -6.963 -18.324 1.00 91.31 87 GLY A C 1
ATOM 742 O O . GLY A 1 87 ? -3.831 -6.673 -18.486 1.00 91.31 87 GLY A O 1
ATOM 743 N N . VAL A 1 88 ? -5.647 -6.715 -17.170 1.00 88.88 88 VAL A N 1
ATOM 744 C CA . VAL A 1 88 ? -4.994 -6.075 -16.011 1.00 88.88 88 VAL A CA 1
ATOM 745 C C . VAL A 1 88 ? -3.798 -6.900 -15.534 1.00 88.88 88 VAL A C 1
ATOM 747 O O . VAL A 1 88 ? -2.727 -6.346 -15.305 1.00 88.88 88 VAL A O 1
ATOM 750 N N . VAL A 1 89 ? -3.953 -8.226 -15.470 1.00 88.00 89 VAL A N 1
ATOM 751 C CA . VAL A 1 89 ? -2.903 -9.150 -15.016 1.00 88.00 89 VAL A CA 1
ATOM 752 C C . VAL A 1 89 ? -1.674 -9.091 -15.929 1.00 88.00 89 VAL A C 1
ATOM 754 O O . VAL A 1 89 ? -0.546 -9.060 -15.441 1.00 88.00 89 VAL A O 1
ATOM 757 N N . GLY A 1 90 ? -1.860 -9.037 -17.252 1.00 89.62 90 GLY A N 1
ATOM 758 C CA . GLY A 1 90 ? -0.746 -8.923 -18.194 1.00 89.62 90 GLY A CA 1
ATOM 759 C C . GLY A 1 90 ? -0.024 -7.578 -18.095 1.00 89.62 90 GLY A C 1
ATOM 760 O O . GLY A 1 90 ? 1.205 -7.540 -18.028 1.00 89.62 90 GLY A O 1
ATOM 761 N N . VAL A 1 91 ? -0.768 -6.471 -17.998 1.00 89.00 91 VAL A N 1
ATOM 762 C CA . VAL A 1 91 ? -0.174 -5.136 -17.800 1.00 89.00 91 VAL A CA 1
ATOM 763 C C . VAL A 1 91 ? 0.608 -5.066 -16.479 1.00 89.00 91 VAL A C 1
ATOM 765 O O . VAL A 1 91 ? 1.717 -4.527 -16.445 1.00 89.00 91 VAL A O 1
ATOM 768 N N . GLU A 1 92 ? 0.082 -5.652 -15.399 1.00 87.50 92 GLU A N 1
ATOM 769 C CA . GLU A 1 92 ? 0.768 -5.732 -14.104 1.00 87.50 92 GLU A CA 1
ATOM 770 C C . GLU A 1 92 ? 2.093 -6.498 -14.186 1.00 87.50 92 GLU A C 1
ATOM 772 O O . GLU A 1 92 ? 3.062 -6.089 -13.541 1.00 87.50 92 GLU A O 1
ATOM 777 N N . LYS A 1 93 ? 2.184 -7.557 -15.002 1.00 89.19 93 LYS A N 1
ATOM 778 C CA . LYS A 1 93 ? 3.445 -8.284 -15.233 1.00 89.19 93 LYS A CA 1
ATOM 779 C C . LYS A 1 93 ? 4.506 -7.393 -15.884 1.00 89.19 93 LYS A C 1
ATOM 781 O O . LYS A 1 93 ? 5.627 -7.340 -15.377 1.00 89.19 93 LYS A O 1
ATOM 786 N N . ILE A 1 94 ? 4.151 -6.639 -16.933 1.00 88.94 94 ILE A N 1
ATOM 787 C CA . ILE A 1 94 ? 5.062 -5.678 -17.594 1.00 88.94 94 ILE A CA 1
ATOM 788 C C . ILE A 1 94 ? 5.574 -4.649 -16.584 1.00 88.94 94 ILE A C 1
ATOM 790 O O . ILE A 1 94 ? 6.778 -4.392 -16.478 1.00 88.94 94 ILE A O 1
ATOM 794 N N . PHE A 1 95 ? 4.660 -4.083 -15.795 1.00 83.62 95 PHE A N 1
ATOM 795 C CA . PHE A 1 95 ? 5.007 -3.069 -14.810 1.00 83.62 95 PHE A CA 1
ATOM 796 C C . PHE A 1 95 ? 5.880 -3.635 -13.685 1.00 83.62 95 PHE A C 1
ATOM 798 O O . PHE A 1 95 ? 6.906 -3.046 -13.344 1.00 83.62 95 PHE A O 1
ATOM 805 N N . THR A 1 96 ? 5.528 -4.800 -13.146 1.00 82.50 96 THR A N 1
ATOM 806 C CA . THR A 1 96 ? 6.293 -5.469 -12.087 1.00 82.50 96 THR A CA 1
ATOM 807 C C . THR A 1 96 ? 7.717 -5.754 -12.544 1.00 82.50 96 THR A C 1
ATOM 809 O O . THR A 1 96 ? 8.664 -5.444 -11.823 1.00 82.50 96 THR A O 1
ATOM 812 N N . TYR A 1 97 ? 7.891 -6.260 -13.765 1.00 83.38 97 TYR A N 1
ATOM 813 C CA . TYR A 1 97 ? 9.208 -6.524 -14.333 1.00 83.38 97 TYR A CA 1
ATOM 814 C C . TYR A 1 97 ? 10.051 -5.241 -14.442 1.00 83.38 97 TYR A C 1
ATOM 816 O O . TYR A 1 97 ? 11.193 -5.207 -13.984 1.00 83.38 97 TYR A O 1
ATOM 824 N N . SER A 1 98 ? 9.465 -4.137 -14.926 1.00 76.94 98 SER A N 1
ATOM 825 C CA . SER A 1 98 ? 10.143 -2.830 -14.979 1.00 76.94 98 SER A CA 1
ATOM 826 C C . SER A 1 98 ? 10.630 -2.361 -13.598 1.00 76.94 98 SER A C 1
ATOM 828 O O . SER A 1 98 ? 11.759 -1.882 -13.443 1.00 76.94 98 SER A O 1
ATOM 830 N N . VAL A 1 99 ? 9.813 -2.579 -12.561 1.00 75.06 99 VAL A N 1
ATOM 831 C CA . VAL A 1 99 ? 10.165 -2.277 -11.172 1.00 75.06 99 VAL A CA 1
ATOM 832 C C . VAL A 1 99 ? 11.263 -3.211 -10.676 1.00 75.06 99 VAL A C 1
ATOM 834 O O . VAL A 1 99 ? 12.120 -2.764 -9.925 1.00 75.06 99 VAL A O 1
ATOM 837 N N . LEU A 1 100 ? 11.296 -4.480 -11.084 1.00 74.31 100 LEU A N 1
ATOM 838 C CA . LEU A 1 100 ? 12.327 -5.436 -10.670 1.00 74.31 100 LEU A CA 1
ATOM 839 C C . LEU A 1 100 ? 13.711 -5.087 -11.236 1.00 74.31 100 LEU A C 1
ATOM 841 O O . LEU A 1 100 ? 14.679 -5.072 -10.467 1.00 74.31 100 LEU A O 1
ATOM 845 N N . ILE A 1 101 ? 13.803 -4.727 -1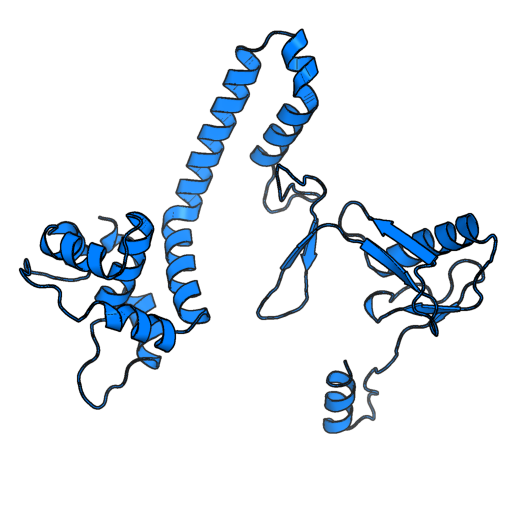2.524 1.00 73.31 101 ILE A N 1
ATOM 846 C CA . ILE A 1 101 ? 15.066 -4.334 -13.186 1.00 73.31 101 ILE A CA 1
ATOM 847 C C . ILE A 1 101 ? 15.735 -3.177 -12.438 1.00 73.31 101 ILE A C 1
ATOM 849 O O . ILE A 1 101 ? 16.948 -3.167 -12.201 1.00 73.31 101 ILE A O 1
ATOM 853 N N . HIS A 1 102 ? 14.937 -2.182 -12.048 1.00 66.81 102 HIS A N 1
ATOM 854 C CA . HIS A 1 102 ? 15.436 -0.974 -11.399 1.00 66.81 102 HIS A CA 1
ATOM 855 C C . HIS A 1 102 ? 15.377 -1.042 -9.870 1.00 66.81 102 HIS A C 1
ATOM 857 O O . HIS A 1 102 ? 16.084 -0.291 -9.203 1.00 66.81 102 HIS A O 1
ATOM 863 N N . GLY A 1 103 ? 14.599 -1.954 -9.291 1.00 67.81 103 GLY A N 1
ATOM 864 C CA . GLY A 1 103 ? 14.071 -1.847 -7.931 1.00 67.81 103 GLY A CA 1
ATOM 865 C C . GLY A 1 103 ? 15.142 -1.754 -6.863 1.00 67.81 103 GLY A C 1
ATOM 866 O O . GLY A 1 103 ? 15.168 -0.794 -6.100 1.00 67.81 103 GLY A O 1
ATOM 867 N N . LYS A 1 104 ? 16.093 -2.694 -6.832 1.00 69.75 104 LYS A N 1
ATOM 868 C CA . LYS A 1 104 ? 17.130 -2.701 -5.785 1.00 69.75 104 LYS A CA 1
ATOM 869 C C . LYS A 1 104 ? 18.111 -1.531 -5.923 1.00 69.75 104 LYS A C 1
ATOM 871 O O . LYS A 1 104 ? 18.508 -0.950 -4.916 1.00 69.75 104 LYS A O 1
ATOM 876 N N . LYS A 1 105 ? 18.513 -1.175 -7.150 1.00 73.94 105 LYS A N 1
ATOM 877 C CA . LYS A 1 105 ? 19.466 -0.075 -7.399 1.00 73.94 105 LYS A CA 1
ATOM 878 C C . LYS A 1 105 ? 18.808 1.293 -7.191 1.00 73.94 105 LYS A C 1
ATOM 880 O O . LYS A 1 105 ? 19.395 2.150 -6.536 1.00 73.94 105 LYS A O 1
ATOM 885 N N . ALA A 1 106 ? 17.578 1.470 -7.668 1.00 73.06 106 ALA A N 1
ATOM 886 C CA . ALA A 1 106 ? 16.786 2.679 -7.470 1.00 73.06 106 ALA A CA 1
ATOM 887 C C . ALA A 1 106 ? 16.437 2.886 -5.991 1.00 73.06 106 ALA A C 1
ATOM 889 O O . ALA A 1 106 ? 16.660 3.976 -5.476 1.00 73.06 106 ALA A O 1
ATOM 890 N N . GLN A 1 107 ? 16.000 1.841 -5.274 1.00 75.56 107 GLN A N 1
ATOM 891 C CA . GLN A 1 107 ? 15.743 1.924 -3.830 1.00 75.56 107 GLN A CA 1
ATOM 892 C C . GLN A 1 107 ? 16.999 2.315 -3.047 1.00 75.56 107 GLN A C 1
ATOM 894 O O . GLN A 1 107 ? 16.928 3.189 -2.186 1.00 75.56 107 GLN A O 1
ATOM 899 N N . LYS A 1 108 ? 18.160 1.718 -3.361 1.00 82.38 108 LYS A N 1
ATOM 900 C CA . LYS A 1 108 ? 19.439 2.109 -2.744 1.00 82.38 108 LYS A CA 1
ATOM 901 C C . LYS A 1 108 ? 19.760 3.581 -3.011 1.00 82.38 108 LYS A C 1
ATOM 903 O O . LYS A 1 108 ? 20.042 4.305 -2.065 1.00 82.38 108 LYS A O 1
ATOM 908 N N . LYS A 1 109 ? 19.651 4.034 -4.266 1.00 84.88 109 LYS A N 1
ATOM 909 C CA . LYS A 1 109 ? 19.907 5.433 -4.648 1.00 84.88 109 LYS A CA 1
ATOM 910 C C . LYS A 1 109 ? 18.974 6.405 -3.916 1.00 84.88 109 LYS A C 1
ATOM 912 O O . LYS A 1 109 ? 19.457 7.377 -3.346 1.00 84.88 109 LYS A O 1
ATOM 917 N N . LEU A 1 110 ? 17.670 6.121 -3.878 1.00 85.25 110 LEU A N 1
ATOM 918 C CA . LEU A 1 110 ? 16.685 6.932 -3.154 1.00 85.25 110 LEU A CA 1
ATOM 919 C C . LEU A 1 110 ? 16.997 6.996 -1.657 1.00 85.25 110 LEU A C 1
ATOM 921 O O . LEU A 1 110 ? 17.000 8.080 -1.084 1.00 85.25 110 LEU A O 1
ATOM 925 N N . LYS A 1 111 ? 17.338 5.858 -1.037 1.00 87.69 111 LYS A N 1
ATOM 926 C CA . LYS A 1 111 ? 17.731 5.798 0.376 1.00 87.69 111 LYS A CA 1
ATOM 927 C C . LYS A 1 111 ? 18.978 6.642 0.662 1.00 87.69 111 LYS A C 1
ATOM 929 O O . LYS A 1 111 ? 19.013 7.355 1.660 1.00 87.69 111 LYS A O 1
ATOM 934 N N . THR A 1 112 ? 19.981 6.599 -0.217 1.00 90.62 112 THR A N 1
ATOM 935 C CA . THR A 1 112 ? 21.192 7.427 -0.099 1.00 90.62 112 THR A CA 1
ATOM 936 C C . THR A 1 112 ? 20.877 8.918 -0.225 1.00 90.62 112 THR A C 1
ATOM 938 O O . THR A 1 112 ? 21.355 9.694 0.599 1.00 90.62 112 THR A O 1
ATOM 941 N N . ILE A 1 113 ? 20.077 9.322 -1.220 1.00 91.06 113 ILE A N 1
ATOM 942 C CA . ILE A 1 113 ? 19.692 10.729 -1.424 1.00 91.06 113 ILE A CA 1
ATOM 943 C C . ILE A 1 113 ? 18.909 11.240 -0.214 1.00 91.06 113 ILE A C 1
ATOM 945 O O . ILE A 1 113 ? 19.302 12.239 0.379 1.00 91.06 113 ILE A O 1
ATOM 949 N N . ALA A 1 114 ? 17.869 10.517 0.208 1.00 91.31 114 ALA A N 1
ATOM 950 C CA . ALA A 1 114 ? 17.062 10.894 1.363 1.00 91.31 114 ALA A CA 1
ATOM 951 C C . ALA A 1 114 ? 17.921 11.025 2.634 1.00 91.31 114 ALA A C 1
ATOM 953 O O . ALA A 1 114 ? 17.833 12.022 3.340 1.00 91.31 114 ALA A O 1
ATOM 954 N N . GLY A 1 115 ? 18.828 10.074 2.885 1.00 94.69 115 GLY A N 1
ATOM 955 C CA . GLY A 1 115 ? 19.706 10.122 4.057 1.00 94.69 115 GLY A CA 1
ATOM 956 C C . GLY A 1 115 ? 20.768 11.221 3.983 1.00 94.69 115 GLY A C 1
ATOM 957 O O . GLY A 1 115 ? 21.288 11.647 5.011 1.00 94.69 115 GLY A O 1
ATOM 958 N N . ARG A 1 116 ? 21.136 11.687 2.784 1.00 95.62 116 ARG A N 1
ATOM 959 C CA . ARG A 1 116 ? 21.984 12.875 2.623 1.00 95.62 116 ARG A CA 1
ATOM 960 C C . ARG A 1 116 ? 21.200 14.142 2.960 1.00 95.62 116 ARG A C 1
ATOM 962 O O . ARG A 1 116 ? 21.714 14.932 3.737 1.00 95.62 116 ARG A O 1
ATOM 969 N N . LEU A 1 117 ? 19.980 14.278 2.439 1.00 94.88 117 LEU A N 1
ATOM 970 C CA . LEU A 1 117 ? 19.123 15.443 2.676 1.00 94.88 117 LEU A CA 1
ATOM 971 C C . LEU A 1 117 ? 18.800 15.624 4.161 1.00 94.88 117 LEU A C 1
ATOM 973 O O . LEU A 1 117 ? 18.933 16.727 4.669 1.00 94.88 117 LEU A O 1
ATOM 977 N N . ILE A 1 118 ? 18.462 14.549 4.883 1.00 94.06 118 ILE A N 1
ATOM 978 C CA . ILE A 1 118 ? 18.219 14.638 6.335 1.00 94.06 118 ILE A CA 1
ATOM 979 C C . ILE A 1 118 ? 19.465 15.144 7.069 1.00 94.06 118 ILE A C 1
ATOM 981 O O . ILE A 1 118 ? 19.375 16.107 7.817 1.00 94.06 118 ILE A O 1
ATOM 985 N N . ARG A 1 119 ? 20.643 14.561 6.806 1.00 94.50 119 ARG A N 1
ATOM 986 C CA . ARG A 1 119 ? 21.903 14.992 7.442 1.00 94.50 119 ARG A CA 1
ATOM 987 C C . ARG A 1 119 ? 22.314 16.413 7.067 1.00 94.50 119 ARG A C 1
ATOM 989 O O . ARG A 1 119 ? 23.092 17.046 7.770 1.00 94.50 119 ARG A O 1
ATOM 996 N N . GLU A 1 120 ? 21.910 16.886 5.898 1.00 96.06 120 GLU A N 1
ATOM 997 C CA . GLU A 1 120 ? 22.129 18.265 5.472 1.00 96.06 120 GLU A CA 1
ATOM 998 C C . GLU A 1 120 ? 21.205 19.223 6.226 1.00 96.06 120 GLU A C 1
ATOM 1000 O O . GLU A 1 120 ? 21.695 20.204 6.775 1.00 96.06 120 GLU A O 1
ATOM 1005 N N . LEU A 1 121 ? 19.918 18.886 6.359 1.00 93.00 121 LEU A N 1
ATOM 1006 C CA . LEU A 1 121 ? 18.981 19.630 7.203 1.00 93.00 121 LEU A CA 1
ATOM 1007 C C . LEU A 1 121 ? 19.460 19.676 8.658 1.00 93.00 121 LEU A C 1
ATOM 1009 O O . LEU A 1 121 ? 19.555 20.753 9.231 1.00 93.00 121 LEU A O 1
ATOM 1013 N N . GLU A 1 122 ? 19.846 18.538 9.233 1.00 92.94 122 GLU A N 1
ATOM 1014 C CA . GLU A 1 122 ? 20.331 18.460 10.618 1.00 92.94 122 GLU A CA 1
ATOM 1015 C C . GLU A 1 122 ? 21.584 19.316 10.872 1.00 92.94 122 GLU A C 1
ATOM 1017 O O . GLU A 1 122 ? 21.771 19.798 11.983 1.00 92.94 122 GLU A O 1
ATOM 1022 N N . ARG A 1 123 ? 22.434 19.531 9.856 1.00 95.75 123 ARG A N 1
ATOM 1023 C CA . ARG A 1 123 ? 23.637 20.377 9.965 1.00 95.75 123 ARG A CA 1
ATOM 1024 C C . ARG A 1 123 ? 23.366 21.862 9.742 1.00 95.75 123 ARG A C 1
ATOM 1026 O O . ARG A 1 123 ? 24.101 22.684 10.276 1.00 95.75 123 ARG A O 1
ATOM 1033 N N . ASN A 1 124 ? 22.368 22.194 8.927 1.00 95.25 124 ASN A N 1
ATOM 1034 C CA . ASN A 1 124 ? 22.091 23.574 8.525 1.00 95.25 124 ASN A CA 1
ATOM 1035 C C . ASN A 1 124 ? 21.058 24.266 9.429 1.00 95.25 124 ASN A C 1
ATOM 1037 O O . ASN A 1 124 ? 20.989 25.493 9.435 1.00 95.25 124 ASN A O 1
ATOM 1041 N N . LEU A 1 125 ? 20.236 23.505 10.158 1.00 94.00 125 LEU A N 1
ATOM 1042 C CA . LEU A 1 125 ? 19.227 24.046 11.067 1.00 94.00 125 LEU A CA 1
ATOM 1043 C C . LEU A 1 125 ? 19.835 24.396 12.432 1.00 94.00 125 LEU A C 1
ATOM 1045 O O . LEU A 1 125 ? 20.667 23.662 12.962 1.00 94.00 125 LEU A O 1
ATOM 1049 N N . ASN A 1 126 ? 19.384 25.503 13.025 1.00 95.25 126 ASN A N 1
ATOM 1050 C CA . ASN A 1 126 ? 19.764 25.881 14.390 1.00 95.25 126 ASN A CA 1
ATOM 1051 C C . ASN A 1 126 ? 18.979 25.080 15.450 1.00 95.25 126 ASN A C 1
ATOM 1053 O O . ASN A 1 126 ? 17.991 24.414 15.137 1.00 95.25 126 ASN A O 1
ATOM 1057 N N . GLU A 1 127 ? 19.385 25.159 16.722 1.00 94.38 127 GLU A N 1
ATOM 1058 C CA . GLU A 1 127 ? 18.765 24.380 17.810 1.00 94.38 127 GLU A CA 1
ATOM 1059 C C . GLU A 1 127 ? 17.252 24.612 17.940 1.00 94.38 127 GLU A C 1
ATOM 1061 O O . GLU A 1 127 ? 16.487 23.670 18.162 1.00 94.38 127 GLU A O 1
ATOM 1066 N N . HIS A 1 128 ? 16.798 25.852 17.745 1.00 95.38 128 HIS A N 1
ATOM 1067 C CA . HIS A 1 128 ? 15.378 26.188 17.803 1.00 95.38 128 HIS A CA 1
ATOM 1068 C C . HIS A 1 128 ? 14.583 25.524 16.666 1.00 95.38 128 HIS A C 1
ATOM 1070 O O . HIS A 1 128 ? 13.522 24.947 16.899 1.00 95.38 128 HIS A O 1
ATOM 1076 N N . GLN A 1 129 ? 15.109 25.544 15.440 1.00 94.25 129 GLN A N 1
ATOM 1077 C CA . GLN A 1 129 ? 14.493 24.886 14.286 1.00 94.25 129 GLN A CA 1
ATOM 1078 C C . GLN A 1 129 ? 14.518 23.359 14.412 1.00 94.25 129 GLN A C 1
ATOM 1080 O O . GLN A 1 129 ? 13.540 22.699 14.069 1.00 94.25 129 GLN A O 1
ATOM 1085 N N . LEU A 1 130 ? 15.608 22.789 14.929 1.00 93.50 130 LEU A N 1
ATOM 1086 C CA . LEU A 1 130 ? 15.704 21.351 15.189 1.00 93.50 130 LEU A CA 1
ATOM 1087 C C . LEU A 1 130 ? 14.664 20.894 16.214 1.00 93.50 130 LEU A C 1
ATOM 1089 O O . LEU A 1 130 ? 14.048 19.847 16.032 1.00 93.50 130 LEU A O 1
ATOM 1093 N N . SER A 1 131 ? 14.429 21.697 17.254 1.00 94.88 131 SER A N 1
ATOM 1094 C CA . SER A 1 131 ? 13.340 21.484 18.210 1.00 94.88 131 SER A CA 1
ATOM 1095 C C . SER A 1 131 ? 11.971 21.514 17.520 1.00 94.88 131 SER A C 1
ATOM 1097 O O . SER A 1 131 ? 11.176 20.588 17.695 1.00 94.88 131 SER A O 1
ATOM 1099 N N . LEU A 1 132 ? 11.727 22.523 16.673 1.00 96.06 132 LEU A N 1
ATOM 1100 C CA . LEU A 1 132 ? 10.462 22.693 15.954 1.00 96.06 132 LEU A CA 1
ATOM 1101 C C . LEU A 1 132 ? 10.134 21.502 15.036 1.00 96.06 132 LEU A C 1
ATOM 1103 O O . LEU A 1 132 ? 8.999 21.037 15.034 1.00 96.06 132 LEU A O 1
ATOM 1107 N N . TYR A 1 133 ? 11.121 20.988 14.294 1.00 94.44 133 TYR A N 1
ATOM 1108 C CA . TYR A 1 133 ? 10.949 19.900 13.315 1.00 94.44 133 TYR A CA 1
ATOM 1109 C C . TYR A 1 133 ? 11.343 18.513 13.838 1.00 94.44 133 TYR A C 1
ATOM 1111 O O . TYR A 1 133 ? 11.503 17.564 13.061 1.00 94.44 133 TYR A O 1
ATOM 1119 N N . LYS A 1 134 ? 11.529 18.371 15.155 1.00 94.06 134 LYS A N 1
ATOM 1120 C CA . LYS A 1 134 ? 12.028 17.136 15.773 1.00 94.06 134 LYS A CA 1
ATOM 1121 C C . LYS A 1 134 ? 11.203 15.913 15.368 1.00 94.06 134 LYS A C 1
ATOM 1123 O O . LYS A 1 134 ? 11.759 14.879 15.001 1.00 94.06 134 LYS A O 1
ATOM 1128 N N . ARG A 1 135 ? 9.874 16.038 15.388 1.00 92.94 135 ARG A N 1
ATOM 1129 C CA . ARG A 1 135 ? 8.946 14.934 15.103 1.00 92.94 135 ARG A CA 1
ATOM 1130 C C . ARG A 1 135 ? 9.049 14.454 13.653 1.00 92.94 135 ARG A C 1
ATOM 1132 O O . ARG A 1 135 ? 9.009 13.251 13.392 1.00 92.94 135 ARG A O 1
ATOM 1139 N N . GLU A 1 136 ? 9.168 15.377 12.708 1.00 93.50 136 GLU A N 1
ATOM 1140 C CA . GLU A 1 136 ? 9.320 15.100 11.283 1.00 93.50 136 GLU A CA 1
ATOM 1141 C C . GLU A 1 136 ? 10.671 14.445 10.994 1.00 93.50 136 GLU A C 1
ATOM 1143 O O . GLU A 1 136 ? 10.725 13.427 10.301 1.00 93.50 136 GLU A O 1
ATOM 1148 N N . LEU A 1 137 ? 11.753 14.973 11.570 1.00 93.88 137 LEU A N 1
ATOM 1149 C CA . LEU A 1 137 ? 13.095 14.412 11.414 1.00 93.88 137 LEU A CA 1
ATOM 1150 C C . LEU A 1 137 ? 13.182 12.991 11.987 1.00 93.88 137 LEU A C 1
ATOM 1152 O O . LEU A 1 137 ? 13.725 12.097 11.334 1.00 93.88 137 LEU A O 1
ATOM 1156 N N . GLU A 1 138 ? 12.581 12.736 13.153 1.00 93.31 138 GLU A N 1
ATOM 1157 C CA . GLU A 1 138 ? 12.461 11.390 13.729 1.00 93.31 138 GLU A CA 1
ATOM 1158 C C . GLU A 1 138 ? 11.680 10.440 12.806 1.00 93.31 138 GLU A C 1
ATOM 1160 O O . GLU A 1 138 ? 12.102 9.300 12.574 1.00 93.31 138 GLU A O 1
ATOM 1165 N N . LEU A 1 139 ? 10.567 10.905 12.226 1.00 94.25 139 LEU A N 1
ATOM 1166 C CA . LEU A 1 139 ? 9.774 10.131 11.270 1.00 94.25 139 LEU A CA 1
ATOM 1167 C C . LEU A 1 139 ? 10.590 9.771 10.022 1.00 94.25 139 LEU A C 1
ATOM 1169 O O . LEU A 1 139 ? 10.588 8.612 9.595 1.00 94.25 139 LEU A O 1
ATOM 1173 N N . PHE A 1 140 ? 11.296 10.738 9.437 1.00 94.38 140 PHE A N 1
ATOM 1174 C CA . PHE A 1 140 ? 12.104 10.522 8.240 1.00 94.38 140 PHE A CA 1
ATOM 1175 C C . PHE A 1 140 ? 13.270 9.572 8.512 1.00 94.38 140 PHE A C 1
ATOM 1177 O O . PHE A 1 140 ? 13.486 8.625 7.749 1.00 94.38 140 PHE A O 1
ATOM 1184 N N . ASN A 1 141 ? 13.966 9.753 9.636 1.00 93.25 141 ASN A N 1
ATOM 1185 C CA . ASN A 1 141 ? 15.030 8.854 10.066 1.00 93.25 141 ASN A CA 1
ATOM 1186 C C . ASN A 1 141 ? 14.509 7.419 10.241 1.00 93.25 141 ASN A C 1
ATOM 1188 O O . ASN A 1 141 ? 15.096 6.479 9.694 1.00 93.25 141 ASN A O 1
ATOM 1192 N N . LYS A 1 142 ? 13.350 7.239 10.887 1.00 93.56 142 LYS A N 1
ATOM 1193 C CA . LYS A 1 142 ? 12.705 5.926 11.036 1.00 93.56 142 LYS A CA 1
ATOM 1194 C C . LYS A 1 142 ? 12.393 5.275 9.685 1.00 93.56 142 LYS A C 1
ATOM 1196 O O . LYS A 1 142 ? 12.679 4.093 9.491 1.00 93.56 142 LYS A O 1
ATOM 1201 N N . VAL A 1 143 ? 11.855 6.032 8.727 1.00 93.31 143 VAL A N 1
ATOM 1202 C CA . VAL A 1 143 ? 11.515 5.534 7.378 1.00 93.31 143 VAL A CA 1
ATOM 1203 C C . VAL A 1 143 ? 12.754 5.103 6.594 1.00 93.31 143 VAL A C 1
ATOM 1205 O O . VAL A 1 143 ? 12.712 4.108 5.870 1.00 93.31 143 VAL A O 1
ATOM 1208 N N . ILE A 1 144 ? 13.870 5.817 6.728 1.00 92.31 144 ILE A N 1
ATOM 1209 C CA . ILE A 1 144 ? 15.121 5.453 6.054 1.00 92.31 144 ILE A CA 1
ATOM 1210 C C . ILE A 1 144 ? 15.741 4.204 6.679 1.00 92.31 144 ILE A C 1
ATOM 1212 O O . ILE A 1 144 ? 16.290 3.356 5.965 1.00 92.31 144 ILE A O 1
ATOM 1216 N N . GLN A 1 145 ? 15.682 4.085 8.003 1.00 91.81 145 GLN A N 1
ATOM 1217 C CA . GLN A 1 145 ? 16.357 3.023 8.744 1.00 91.81 145 GLN A CA 1
ATOM 1218 C C . GLN A 1 145 ? 15.575 1.704 8.765 1.00 91.81 145 GLN A C 1
ATOM 1220 O O . GLN A 1 145 ? 16.213 0.650 8.815 1.00 91.81 145 GLN A O 1
ATOM 1225 N N . GLN A 1 146 ? 14.241 1.742 8.648 1.00 93.25 146 GLN A N 1
ATOM 1226 C CA . GLN A 1 146 ? 13.406 0.541 8.734 1.00 93.25 146 GLN A CA 1
ATOM 1227 C C . GLN A 1 146 ? 13.795 -0.539 7.704 1.00 93.25 146 GLN A C 1
ATOM 1229 O O . GLN A 1 146 ? 14.070 -0.270 6.528 1.00 93.25 146 GLN A O 1
ATOM 1234 N N . LYS A 1 147 ? 13.792 -1.797 8.143 1.00 90.31 147 LYS A N 1
ATOM 1235 C CA . LYS A 1 147 ? 14.068 -3.004 7.354 1.00 90.31 147 LYS A CA 1
ATOM 1236 C C . LYS A 1 147 ? 12.776 -3.766 7.069 1.00 90.31 147 LYS A C 1
ATOM 1238 O O . LYS A 1 147 ? 1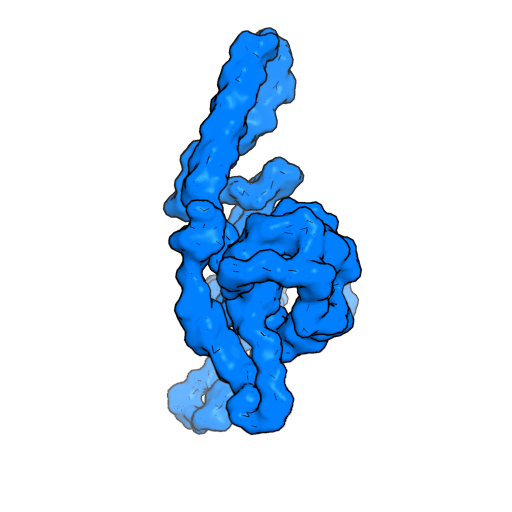1.740 -3.554 7.691 1.00 90.31 147 LYS A O 1
ATOM 1243 N N . ARG A 1 148 ? 12.821 -4.707 6.116 1.00 85.94 148 ARG A N 1
ATOM 1244 C CA . ARG A 1 148 ? 11.639 -5.509 5.733 1.00 85.94 148 ARG A CA 1
ATOM 1245 C C . ARG A 1 148 ? 11.043 -6.289 6.911 1.00 85.94 148 ARG A C 1
ATOM 1247 O O . ARG A 1 148 ? 9.819 -6.408 6.963 1.00 85.94 148 ARG A O 1
ATOM 1254 N N . THR A 1 149 ? 11.901 -6.775 7.806 1.00 91.06 149 THR A N 1
ATOM 1255 C CA . THR A 1 149 ? 11.590 -7.599 8.985 1.00 91.06 149 THR A CA 1
ATOM 1256 C C . THR A 1 149 ? 11.113 -6.802 10.194 1.00 91.06 149 THR A C 1
ATOM 1258 O O . THR A 1 149 ? 10.666 -7.402 11.168 1.00 91.06 149 THR A O 1
ATOM 1261 N N . ASP A 1 150 ? 11.208 -5.474 10.153 1.00 91.94 150 ASP A N 1
ATOM 1262 C CA . ASP A 1 150 ? 10.850 -4.651 11.300 1.00 91.94 150 ASP A CA 1
ATOM 1263 C C . ASP A 1 150 ? 9.338 -4.683 11.540 1.00 91.94 150 ASP A C 1
ATOM 1265 O O . ASP A 1 150 ? 8.524 -4.733 10.607 1.00 91.94 150 ASP A O 1
ATOM 1269 N N . LYS A 1 151 ? 8.964 -4.636 12.818 1.00 88.06 151 LYS A N 1
ATOM 1270 C CA . LYS A 1 151 ? 7.579 -4.446 13.258 1.00 88.06 151 LYS A CA 1
ATOM 1271 C C . LYS A 1 151 ? 7.247 -2.948 13.253 1.00 88.06 151 LYS A C 1
ATOM 1273 O O . LYS A 1 151 ? 8.141 -2.115 13.347 1.00 88.06 151 LYS A O 1
ATOM 1278 N N . ASN A 1 152 ? 5.962 -2.599 13.165 1.00 86.19 152 ASN A N 1
ATOM 1279 C CA . ASN A 1 152 ? 5.477 -1.209 13.265 1.00 86.19 152 ASN A CA 1
ATOM 1280 C C . ASN A 1 152 ? 6.151 -0.228 12.280 1.00 86.19 152 ASN A C 1
ATOM 1282 O O . ASN A 1 152 ? 6.516 0.898 12.637 1.00 86.19 152 ASN A O 1
ATOM 1286 N N . LYS A 1 153 ? 6.328 -0.689 11.035 1.00 91.62 153 LYS A N 1
ATOM 1287 C CA . LYS A 1 153 ? 6.880 0.101 9.928 1.00 91.62 153 LYS A CA 1
ATOM 1288 C C . LYS A 1 153 ? 5.959 1.251 9.552 1.00 91.62 153 LYS A C 1
ATOM 1290 O O . LYS A 1 153 ? 4.739 1.138 9.644 1.00 91.62 153 LYS A O 1
ATOM 1295 N N . ILE A 1 154 ? 6.567 2.319 9.054 1.00 92.75 154 ILE A N 1
ATOM 1296 C CA . ILE A 1 154 ? 5.860 3.460 8.490 1.00 92.75 154 ILE A CA 1
ATOM 1297 C C . ILE A 1 154 ? 5.576 3.169 7.016 1.00 92.75 154 ILE A C 1
ATOM 1299 O O . ILE A 1 154 ? 6.501 2.965 6.224 1.00 92.75 154 ILE A O 1
ATOM 1303 N N . TYR A 1 155 ? 4.290 3.139 6.660 1.00 91.38 155 TYR A N 1
ATOM 1304 C CA . TYR A 1 155 ? 3.820 2.896 5.289 1.00 91.38 155 TYR A CA 1
ATOM 1305 C C . TYR A 1 155 ? 3.420 4.180 4.548 1.00 91.38 155 TYR A C 1
ATOM 1307 O O . TYR A 1 155 ? 3.321 4.173 3.325 1.00 91.38 155 TYR A O 1
ATOM 1315 N N . SER A 1 156 ? 3.206 5.284 5.269 1.00 90.94 156 SER A N 1
ATOM 1316 C CA . SER A 1 156 ? 2.877 6.593 4.700 1.00 90.94 156 SER A CA 1
ATOM 1317 C C . SER A 1 156 ? 3.496 7.703 5.543 1.00 90.94 156 SER A C 1
ATOM 1319 O O . SER A 1 156 ? 3.365 7.688 6.765 1.00 90.94 156 SER A O 1
ATOM 1321 N N . LEU A 1 157 ? 4.145 8.674 4.892 1.00 89.88 157 LEU A N 1
ATOM 1322 C CA . LEU A 1 157 ? 4.702 9.855 5.560 1.00 89.88 157 LEU A CA 1
ATOM 1323 C C . LEU A 1 157 ? 3.594 10.763 6.110 1.00 89.88 157 LEU A C 1
ATOM 1325 O O . LEU A 1 157 ? 3.672 11.212 7.246 1.00 89.88 157 LEU A O 1
ATOM 1329 N N . HIS A 1 158 ? 2.526 10.968 5.335 1.00 88.44 158 HIS A N 1
ATOM 1330 C CA . HIS A 1 158 ? 1.410 11.844 5.712 1.00 88.44 158 HIS A CA 1
ATOM 1331 C C . HIS A 1 158 ? 0.403 11.175 6.657 1.00 88.44 158 HIS A C 1
ATOM 1333 O O . HIS A 1 158 ? -0.345 11.855 7.352 1.00 88.44 158 HIS A O 1
ATOM 1339 N N . LYS A 1 159 ? 0.360 9.837 6.680 1.00 89.44 159 LYS A N 1
ATOM 1340 C CA . LYS A 1 159 ? -0.517 9.045 7.554 1.00 89.44 159 LYS A CA 1
ATOM 1341 C C . LYS A 1 159 ? 0.313 8.008 8.305 1.00 89.44 159 LYS A C 1
ATOM 1343 O O . LYS A 1 159 ? 0.184 6.809 8.059 1.00 89.44 159 LYS A O 1
ATOM 1348 N N . SER A 1 160 ? 1.182 8.461 9.207 1.00 89.31 160 SER A N 1
ATOM 1349 C CA . SER A 1 160 ? 2.142 7.606 9.930 1.00 89.31 160 SER A CA 1
ATOM 1350 C C . SER A 1 160 ? 1.495 6.513 10.796 1.00 89.31 160 SER A C 1
ATOM 1352 O O . SER A 1 160 ? 2.143 5.517 11.104 1.00 89.31 160 SER A O 1
ATOM 1354 N N . PHE A 1 161 ? 0.207 6.655 11.119 1.00 88.81 161 PHE A N 1
ATOM 1355 C CA . PHE A 1 161 ? -0.631 5.656 11.794 1.00 88.81 161 PHE A CA 1
ATOM 1356 C C . PHE A 1 161 ? -1.188 4.560 10.859 1.00 88.81 161 PHE A C 1
ATOM 1358 O O . PHE A 1 161 ? -1.932 3.691 11.304 1.00 88.81 161 PHE A O 1
ATOM 1365 N N . THR A 1 162 ? -0.870 4.596 9.561 1.00 92.19 162 THR A N 1
ATOM 1366 C CA . THR A 1 162 ? -1.310 3.581 8.593 1.00 92.19 162 THR A CA 1
ATOM 1367 C C . THR A 1 162 ? -0.656 2.240 8.894 1.00 92.19 162 THR A C 1
ATOM 1369 O O . THR A 1 162 ? 0.569 2.133 8.929 1.00 92.19 162 THR A O 1
ATOM 1372 N N . SER A 1 163 ? -1.474 1.202 9.006 1.00 92.19 163 SER A N 1
ATOM 1373 C CA . SER A 1 163 ? -1.049 -0.176 9.219 1.00 92.19 163 SER A CA 1
ATOM 1374 C C . SER A 1 163 ? -1.199 -1.003 7.951 1.00 92.19 163 SER A C 1
ATOM 1376 O O . SER A 1 163 ? -2.104 -0.780 7.151 1.00 92.19 163 SER A O 1
ATOM 1378 N N . CYS A 1 164 ? -0.325 -1.994 7.784 1.00 91.31 164 CYS A N 1
ATOM 1379 C CA . CYS A 1 164 ? -0.496 -3.037 6.777 1.00 91.31 164 CYS A CA 1
ATOM 1380 C C . CYS A 1 164 ? -1.348 -4.171 7.357 1.00 91.31 164 CYS A C 1
ATOM 1382 O O . CYS A 1 164 ? -1.021 -4.719 8.415 1.00 91.31 164 CYS A O 1
ATOM 1384 N N . ILE A 1 165 ? -2.430 -4.514 6.664 1.00 89.56 165 ILE A N 1
ATOM 1385 C CA . ILE A 1 165 ? -3.425 -5.503 7.076 1.00 89.56 165 ILE A CA 1
ATOM 1386 C C . ILE A 1 165 ? -3.504 -6.567 5.980 1.00 89.56 165 ILE A C 1
ATOM 1388 O O . ILE A 1 165 ? -3.675 -6.252 4.805 1.00 89.56 165 ILE A O 1
ATOM 1392 N N . ALA A 1 166 ? -3.346 -7.837 6.347 1.00 88.00 166 ALA A N 1
ATOM 1393 C CA . ALA A 1 166 ? -3.473 -8.941 5.402 1.00 88.00 166 ALA A CA 1
ATOM 1394 C C . ALA A 1 166 ? -4.959 -9.235 5.137 1.00 88.00 166 ALA A C 1
ATOM 1396 O O . ALA A 1 166 ? -5.713 -9.459 6.078 1.00 88.00 166 ALA A O 1
ATOM 1397 N N . LYS A 1 167 ? -5.378 -9.265 3.865 1.00 81.94 167 LYS A N 1
ATOM 1398 C CA . LYS A 1 167 ? -6.782 -9.504 3.472 1.00 81.94 167 LYS A CA 1
ATOM 1399 C C . LYS A 1 167 ? -7.142 -10.984 3.290 1.00 81.94 167 LYS A C 1
ATOM 1401 O O . LYS A 1 167 ? -8.311 -11.297 3.099 1.00 81.94 167 LYS A O 1
ATOM 1406 N N . GLY A 1 168 ? -6.158 -11.888 3.263 1.00 76.88 168 GLY A N 1
ATOM 1407 C CA . GLY A 1 168 ? -6.380 -13.319 2.995 1.00 76.88 168 GLY A CA 1
ATOM 1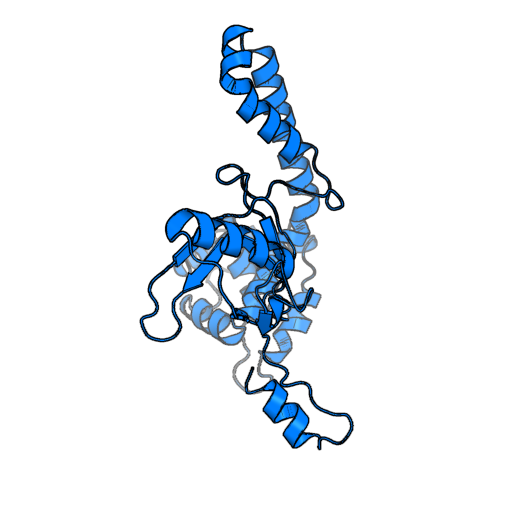408 C C . GLY A 1 168 ? -6.907 -13.640 1.584 1.00 76.88 168 GLY A C 1
ATOM 1409 O O . GLY A 1 168 ? -7.284 -14.778 1.324 1.00 76.88 168 GLY A O 1
ATOM 1410 N N . LYS A 1 169 ? -6.939 -12.662 0.665 1.00 75.19 169 LYS A N 1
ATOM 1411 C CA . LYS A 1 169 ? -7.398 -12.829 -0.724 1.00 75.19 169 LYS A CA 1
ATOM 1412 C C . LYS A 1 169 ? -6.211 -13.064 -1.661 1.00 75.19 169 LYS A C 1
ATOM 1414 O O . LYS A 1 169 ? -5.207 -12.361 -1.569 1.00 75.19 169 LYS A O 1
ATOM 1419 N N . ILE A 1 170 ? -6.360 -13.991 -2.612 1.00 62.34 170 ILE A N 1
ATOM 1420 C CA . ILE A 1 170 ? -5.303 -14.373 -3.571 1.00 62.34 170 ILE A CA 1
ATOM 1421 C C . ILE A 1 170 ? -4.876 -13.183 -4.447 1.00 62.34 170 ILE A C 1
ATOM 1423 O O . ILE A 1 170 ? -3.688 -12.907 -4.579 1.00 62.34 170 ILE A O 1
ATOM 1427 N N . HIS A 1 171 ? -5.842 -12.437 -4.988 1.00 59.47 171 HIS A N 1
ATOM 1428 C CA . HIS A 1 171 ? -5.602 -11.313 -5.903 1.00 59.47 171 HIS A CA 1
ATOM 1429 C C . HIS A 1 171 ? -5.256 -9.990 -5.193 1.00 59.47 171 HIS A C 1
ATOM 1431 O O . HIS A 1 171 ? -4.852 -9.029 -5.837 1.00 59.47 171 HIS A O 1
ATOM 1437 N N . LYS A 1 172 ? -5.428 -9.905 -3.865 1.00 76.62 172 LYS A N 1
ATOM 1438 C CA . LYS A 1 172 ? -5.089 -8.715 -3.071 1.00 76.62 172 LYS A CA 1
ATOM 1439 C C . LYS A 1 172 ? -4.695 -9.126 -1.659 1.00 76.62 172 LYS A C 1
ATOM 1441 O O . LYS A 1 172 ? -5.535 -9.216 -0.767 1.00 76.62 172 LYS A O 1
ATOM 1446 N N . GLN A 1 173 ? -3.403 -9.377 -1.474 1.00 82.44 173 GLN A N 1
ATOM 1447 C CA . GLN A 1 173 ? -2.869 -9.946 -0.234 1.00 82.44 173 GLN A CA 1
ATOM 1448 C C . GLN A 1 173 ? -2.891 -8.959 0.939 1.00 82.44 173 GLN A C 1
ATOM 1450 O O . GLN A 1 173 ? -3.096 -9.372 2.080 1.00 82.44 173 GLN A O 1
ATOM 1455 N N . TYR A 1 174 ? -2.726 -7.662 0.662 1.00 89.50 174 TYR A N 1
ATOM 1456 C CA . TYR A 1 174 ? -2.598 -6.620 1.678 1.00 89.50 174 TYR A CA 1
ATOM 1457 C C . TYR A 1 174 ? -3.481 -5.407 1.389 1.00 89.50 174 TYR A C 1
ATOM 1459 O O . TYR A 1 174 ? -3.787 -5.076 0.240 1.00 89.50 174 TYR A O 1
ATOM 1467 N N . GLU A 1 175 ? -3.831 -4.706 2.455 1.00 90.19 175 GLU A N 1
ATOM 1468 C CA . GLU A 1 175 ? -4.338 -3.345 2.431 1.00 90.19 175 GLU A CA 1
ATOM 1469 C C . GLU A 1 175 ? -3.596 -2.464 3.429 1.00 90.19 175 GLU A C 1
ATOM 1471 O O . GLU A 1 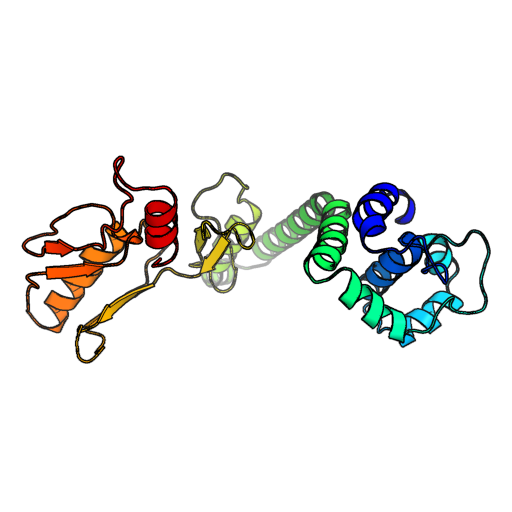175 ? -2.966 -2.950 4.368 1.00 90.19 175 GLU A O 1
ATOM 1476 N N . PHE A 1 176 ? -3.668 -1.157 3.200 1.00 91.44 176 PHE A N 1
ATOM 1477 C CA . PHE A 1 176 ? -3.019 -0.154 4.027 1.00 91.44 176 PHE A CA 1
ATOM 1478 C C . PHE A 1 176 ? -4.082 0.794 4.554 1.00 91.44 176 PHE A C 1
ATOM 1480 O O . PHE A 1 176 ? -4.783 1.438 3.774 1.00 91.44 176 PHE A O 1
ATOM 1487 N N . GLY A 1 177 ? -4.212 0.871 5.871 1.00 91.25 177 GLY A N 1
ATOM 1488 C CA . GLY A 1 177 ? -5.221 1.707 6.499 1.00 91.25 177 GLY A CA 1
ATOM 1489 C C . GLY A 1 177 ? -5.114 1.708 8.012 1.00 91.25 177 GLY A C 1
ATOM 1490 O O . GLY A 1 177 ? -4.265 1.037 8.595 1.00 91.25 177 GLY A O 1
ATOM 1491 N N . ASN A 1 178 ? -5.983 2.489 8.639 1.00 90.44 178 ASN A N 1
ATOM 1492 C CA . ASN A 1 178 ? -6.181 2.440 10.077 1.00 90.44 178 ASN A CA 1
ATOM 1493 C C . ASN A 1 178 ? -7.331 1.473 10.381 1.00 90.44 178 ASN A C 1
ATOM 1495 O O . ASN A 1 178 ? -8.348 1.517 9.685 1.00 90.44 178 ASN A O 1
ATOM 1499 N N . LYS A 1 179 ? -7.184 0.606 11.387 1.00 90.19 179 LYS A N 1
ATOM 1500 C CA . LYS A 1 179 ? -8.277 -0.288 11.779 1.00 90.19 179 LYS A CA 1
ATOM 1501 C C . LYS A 1 179 ? -9.280 0.517 12.599 1.00 90.19 179 LYS A C 1
ATOM 1503 O O . LYS A 1 179 ? -8.908 1.178 13.564 1.00 90.19 179 LYS A O 1
ATOM 1508 N N . VAL A 1 180 ? -10.546 0.469 12.208 1.00 92.19 180 VAL A N 1
ATOM 1509 C CA . VAL A 1 180 ? -11.641 1.134 12.916 1.00 92.19 180 VAL A CA 1
ATOM 1510 C C . VAL A 1 180 ? -12.664 0.074 13.275 1.00 92.19 180 VAL A C 1
ATOM 1512 O O . VAL A 1 180 ? -13.051 -0.723 12.424 1.00 92.19 180 VAL A O 1
ATOM 1515 N N . GLY A 1 181 ? -13.062 0.050 14.539 1.00 93.50 181 GLY A N 1
ATOM 1516 C CA . GLY A 1 181 ? -14.180 -0.747 15.015 1.00 93.50 181 GLY A CA 1
ATOM 1517 C C . GLY A 1 181 ? -15.396 0.142 15.201 1.00 93.50 181 GLY A C 1
ATOM 1518 O O . GLY A 1 181 ? -15.273 1.305 15.593 1.00 93.50 181 GLY A O 1
ATOM 1519 N N . LEU A 1 182 ? -16.561 -0.407 14.895 1.00 94.56 182 LEU A N 1
ATOM 1520 C CA . LEU A 1 182 ? -17.832 0.288 14.968 1.00 94.56 182 LEU A CA 1
ATOM 1521 C C . LEU A 1 182 ? -18.903 -0.705 15.411 1.00 94.56 182 LEU A C 1
ATOM 1523 O O . LEU A 1 182 ? -18.905 -1.852 14.965 1.00 94.56 182 LEU A O 1
ATOM 1527 N N . THR A 1 183 ? -19.799 -0.264 16.285 1.00 92.56 183 THR A N 1
ATOM 1528 C CA . THR A 1 183 ? -20.945 -1.051 16.747 1.00 92.56 183 THR A CA 1
ATOM 1529 C C . THR A 1 183 ? -22.235 -0.351 16.370 1.00 92.56 183 THR A C 1
ATOM 1531 O O . THR A 1 183 ? -22.323 0.878 16.403 1.00 92.56 183 THR A O 1
ATOM 1534 N N . THR A 1 184 ? -23.248 -1.141 16.025 1.00 93.06 184 THR A N 1
ATOM 1535 C CA . THR A 1 184 ? -24.576 -0.635 15.685 1.00 93.06 184 THR A CA 1
ATOM 1536 C C . THR A 1 184 ? -25.664 -1.385 16.433 1.00 93.06 184 THR A C 1
ATOM 1538 O O . THR A 1 184 ? -25.475 -2.522 16.868 1.00 93.06 184 THR A O 1
ATOM 1541 N N . THR A 1 185 ? -26.824 -0.753 16.573 1.00 90.62 185 THR A N 1
ATOM 1542 C CA . THR A 1 185 ? -28.049 -1.447 16.970 1.00 90.62 185 THR A CA 1
ATOM 1543 C C . THR A 1 185 ? -28.527 -2.363 15.839 1.00 90.62 185 THR A C 1
ATOM 1545 O O . THR A 1 185 ? -28.562 -1.970 14.675 1.00 90.62 185 THR A O 1
ATOM 1548 N N . PHE A 1 186 ? -28.963 -3.580 16.171 1.00 84.81 186 PHE A N 1
ATOM 1549 C CA . PHE A 1 186 ? -29.349 -4.580 15.165 1.00 84.81 186 PHE A CA 1
ATOM 1550 C C . PHE A 1 186 ? -30.522 -4.142 14.267 1.00 84.81 186 PHE A C 1
ATOM 1552 O O . PHE A 1 186 ? -30.533 -4.441 13.078 1.00 84.81 186 PHE A O 1
ATOM 1559 N N . LYS A 1 187 ? -31.515 -3.432 14.826 1.00 87.38 187 LYS A N 1
ATOM 1560 C CA . LYS A 1 187 ? -32.744 -3.051 14.101 1.00 87.38 187 LYS A CA 1
ATOM 1561 C C . LYS A 1 187 ? -32.637 -1.722 13.356 1.00 87.38 187 LYS A C 1
ATOM 1563 O O . LYS A 1 187 ? -33.140 -1.610 12.246 1.00 87.38 187 LYS A O 1
ATOM 1568 N N . SER A 1 188 ? -32.046 -0.707 13.987 1.00 91.06 188 SER A N 1
ATOM 1569 C CA . SER A 1 188 ? -32.036 0.669 13.471 1.00 91.06 188 SER A CA 1
ATOM 1570 C C . SER A 1 188 ? -30.690 1.106 12.896 1.00 91.06 188 SER A C 1
ATOM 1572 O O . SER A 1 188 ? -30.605 2.207 12.362 1.00 91.06 188 SER A O 1
ATOM 1574 N N . LEU A 1 189 ? -29.652 0.264 12.992 1.00 90.06 189 LEU A N 1
ATOM 1575 C CA . LEU A 1 189 ? -28.292 0.535 12.511 1.00 90.06 189 LEU A CA 1
ATOM 1576 C C . LEU A 1 189 ? -27.685 1.836 13.068 1.00 90.06 189 LEU A C 1
ATOM 1578 O O . LEU A 1 189 ? -26.780 2.421 12.474 1.00 90.06 189 LEU A O 1
ATOM 1582 N N . ILE A 1 190 ? -28.161 2.281 14.233 1.00 92.38 190 ILE A N 1
ATOM 1583 C CA . ILE A 1 190 ? -27.644 3.468 14.911 1.00 92.38 190 ILE A CA 1
ATOM 1584 C C . ILE A 1 190 ? -26.282 3.119 15.494 1.00 92.38 190 ILE A C 1
ATOM 1586 O O . ILE A 1 190 ? -26.148 2.122 16.206 1.00 92.38 190 ILE A O 1
ATOM 1590 N N . ILE A 1 191 ? -25.281 3.947 15.201 1.00 93.88 191 ILE A N 1
ATOM 1591 C CA . ILE A 1 191 ? -23.921 3.784 15.713 1.00 93.88 191 ILE A CA 1
ATOM 1592 C C . ILE A 1 191 ? -23.918 4.081 17.214 1.00 93.88 191 ILE A C 1
ATOM 1594 O O . ILE A 1 191 ? -24.257 5.186 17.627 1.00 93.88 191 ILE A O 1
ATOM 1598 N N . THR A 1 192 ? -23.515 3.102 18.022 1.00 93.00 192 THR A N 1
ATOM 1599 C CA . THR A 1 192 ? -23.445 3.239 19.489 1.00 93.00 192 THR A CA 1
ATOM 1600 C C . THR A 1 192 ? -22.028 3.503 19.989 1.00 93.00 192 THR A C 1
ATOM 1602 O O . THR A 1 192 ? -21.841 4.197 20.989 1.00 93.00 192 THR A O 1
ATOM 1605 N N . ALA A 1 193 ? -21.024 2.994 19.275 1.00 94.50 193 ALA A N 1
ATOM 1606 C CA . ALA A 1 193 ? -19.616 3.239 19.541 1.00 94.50 193 ALA A CA 1
ATOM 1607 C C . ALA A 1 193 ? -18.794 3.172 18.248 1.00 94.50 193 ALA A C 1
ATOM 1609 O O . ALA A 1 193 ? -19.098 2.419 17.318 1.00 94.50 193 ALA A O 1
ATOM 1610 N N . ILE A 1 194 ? -17.732 3.974 18.205 1.00 95.56 194 ILE A N 1
ATOM 1611 C CA . ILE A 1 194 ? -16.752 4.001 17.123 1.00 95.56 194 ILE A CA 1
ATOM 1612 C C . ILE A 1 194 ? -15.373 4.279 17.713 1.00 95.56 194 ILE A C 1
ATOM 1614 O O . ILE A 1 194 ? -15.173 5.247 18.452 1.00 95.56 194 ILE A O 1
ATOM 1618 N N . LYS A 1 195 ? -14.402 3.438 17.354 1.00 94.62 195 LYS A N 1
ATOM 1619 C CA . LYS A 1 195 ? -13.037 3.543 17.865 1.00 94.62 195 LYS A CA 1
ATOM 1620 C C . LYS A 1 195 ? -12.017 3.249 16.780 1.00 94.62 195 LYS A C 1
ATOM 1622 O O . LYS A 1 195 ? -12.059 2.207 16.129 1.00 94.62 195 LYS A O 1
ATOM 1627 N N . ALA A 1 196 ? -11.083 4.177 16.598 1.00 93.56 196 ALA A N 1
ATOM 1628 C CA . ALA A 1 196 ? -9.910 3.972 15.761 1.00 93.56 196 ALA A CA 1
ATOM 1629 C C . ALA A 1 196 ? -8.795 3.310 16.583 1.00 93.56 196 ALA A C 1
ATOM 1631 O O . ALA A 1 196 ? -8.537 3.700 17.723 1.00 93.56 196 ALA A O 1
ATOM 1632 N N . PHE A 1 197 ? -8.125 2.318 16.004 1.00 91.62 197 PHE A N 1
ATOM 1633 C CA . PHE A 1 197 ? -7.114 1.512 16.676 1.00 91.62 197 PHE A CA 1
ATOM 1634 C C . PHE A 1 197 ? -5.738 1.729 16.068 1.00 91.62 197 PHE A C 1
ATOM 1636 O O . PHE A 1 197 ? -5.506 1.409 14.909 1.00 91.62 197 PHE A O 1
ATOM 1643 N N . ASN A 1 198 ? -4.783 2.169 16.881 1.00 88.50 198 ASN A N 1
ATOM 1644 C CA . ASN A 1 198 ? -3.400 2.270 16.432 1.00 88.50 198 ASN A CA 1
ATOM 1645 C C . ASN A 1 198 ? -2.810 0.881 16.140 1.00 88.50 198 ASN A C 1
ATOM 1647 O O . ASN A 1 198 ? -2.961 -0.059 16.922 1.00 88.50 198 ASN A O 1
ATOM 1651 N N . GLY A 1 199 ? -2.081 0.765 15.030 1.00 89.12 199 GLY A N 1
ATOM 1652 C CA . GLY A 1 199 ? -1.470 -0.498 14.622 1.00 89.12 199 GLY A CA 1
ATOM 1653 C C . GLY A 1 199 ? -2.467 -1.460 13.969 1.00 89.12 199 GLY A C 1
ATOM 1654 O O . GLY A 1 199 ? -3.429 -1.047 13.323 1.00 89.12 199 GLY A O 1
ATOM 1655 N N . ASN A 1 200 ? -2.187 -2.759 14.066 1.00 89.25 200 ASN A N 1
ATOM 1656 C CA . ASN A 1 200 ? -3.048 -3.819 13.540 1.00 89.25 200 ASN A CA 1
ATOM 1657 C C . ASN A 1 200 ? -3.371 -4.816 14.664 1.00 89.25 200 ASN A C 1
ATOM 1659 O O . ASN A 1 200 ? -2.776 -5.897 14.703 1.00 89.25 200 ASN A O 1
ATOM 1663 N N . PRO A 1 201 ? -4.242 -4.448 15.626 1.00 91.00 201 PRO A N 1
ATOM 1664 C CA . PRO A 1 201 ? -4.679 -5.391 16.643 1.00 91.00 201 PRO A CA 1
ATOM 1665 C C . PRO A 1 201 ? -5.488 -6.517 16.000 1.00 91.00 201 PRO A C 1
ATOM 1667 O O . PRO A 1 201 ? -6.152 -6.328 14.977 1.00 91.00 201 PRO A O 1
ATOM 1670 N N . HIS A 1 202 ? -5.444 -7.692 16.622 1.00 88.50 202 HIS A N 1
ATOM 1671 C CA . HIS A 1 202 ? -6.338 -8.786 16.262 1.00 88.50 202 HIS A CA 1
ATOM 1672 C C . HIS A 1 202 ? -7.797 -8.360 16.488 1.00 88.50 202 HIS A C 1
ATOM 1674 O O . HIS A 1 202 ? -8.085 -7.682 17.473 1.00 88.50 202 HIS A O 1
ATOM 1680 N N . ASP A 1 203 ? -8.710 -8.760 15.605 1.00 87.12 203 ASP A N 1
ATOM 1681 C CA . ASP A 1 203 ? -10.095 -8.262 15.590 1.00 87.12 203 ASP A CA 1
ATOM 1682 C C . ASP A 1 203 ? -10.823 -8.525 16.916 1.00 87.12 203 ASP A C 1
ATOM 1684 O O . ASP A 1 203 ? -11.494 -7.643 17.442 1.00 87.12 203 ASP A O 1
ATOM 1688 N N . SER A 1 204 ? -10.583 -9.669 17.560 1.00 87.88 204 SER A N 1
ATOM 1689 C CA . SER A 1 204 ? -11.138 -9.961 18.893 1.00 87.88 204 SER A CA 1
ATOM 1690 C C . SER A 1 204 ? -10.702 -8.999 20.006 1.00 87.88 204 SER A C 1
ATOM 1692 O O . SER A 1 204 ? -11.425 -8.829 20.982 1.00 87.88 204 SER A O 1
ATOM 1694 N N . LYS A 1 205 ? -9.556 -8.323 19.862 1.00 90.38 205 LYS A N 1
ATOM 1695 C CA . LYS A 1 205 ? -9.088 -7.291 20.804 1.00 90.38 205 LYS A CA 1
ATOM 1696 C C . LYS A 1 205 ? -9.751 -5.932 20.571 1.00 90.38 205 LYS A C 1
ATOM 1698 O O . LYS A 1 205 ? -9.541 -5.020 21.362 1.00 90.38 205 LYS A O 1
ATOM 1703 N N . THR A 1 206 ? -10.543 -5.788 19.508 1.00 92.25 206 THR A N 1
ATOM 1704 C CA . THR A 1 206 ? -11.283 -4.552 19.214 1.00 92.25 206 THR A CA 1
ATOM 1705 C C . THR A 1 206 ? -12.633 -4.484 19.928 1.00 92.25 206 THR A C 1
ATOM 1707 O O . THR A 1 206 ? -13.154 -3.389 20.114 1.00 92.25 206 THR A O 1
ATOM 1710 N N . ILE A 1 207 ? -13.169 -5.627 20.376 1.00 92.56 207 ILE A N 1
ATOM 1711 C CA . ILE A 1 207 ? -14.520 -5.733 20.946 1.00 92.56 207 ILE A CA 1
ATOM 1712 C C . ILE A 1 207 ? -14.602 -5.050 22.315 1.00 92.56 207 ILE A C 1
ATOM 1714 O O . ILE A 1 207 ? -15.441 -4.181 22.519 1.00 92.56 207 ILE A O 1
ATOM 1718 N N . GLU A 1 208 ? -13.705 -5.392 23.239 1.00 93.06 208 GLU A N 1
ATOM 1719 C CA . GLU A 1 208 ? -13.693 -4.837 24.600 1.00 93.06 208 GLU A CA 1
ATOM 1720 C C . GLU A 1 208 ? -13.596 -3.297 24.625 1.00 93.06 208 GLU A C 1
ATOM 1722 O O . GLU A 1 208 ? -14.426 -2.662 25.276 1.00 93.06 208 GLU A O 1
ATOM 1727 N N . PRO A 1 209 ? -12.695 -2.648 23.859 1.00 94.75 209 PRO A N 1
ATOM 1728 C CA . PRO A 1 209 ? -12.657 -1.190 23.788 1.00 94.75 209 PRO A CA 1
ATOM 1729 C C . PRO A 1 209 ? -13.935 -0.529 23.259 1.00 94.75 209 PRO A C 1
ATOM 1731 O O . PRO A 1 209 ? -14.151 0.641 23.577 1.00 94.75 209 PRO A O 1
ATOM 1734 N N . LEU A 1 210 ? -14.733 -1.231 22.444 1.00 94.06 210 LEU A N 1
ATOM 1735 C CA . LEU A 1 210 ? -16.032 -0.752 21.964 1.00 94.06 210 LEU A CA 1
ATOM 1736 C C . LEU A 1 210 ? -17.116 -0.946 23.027 1.00 94.06 210 LEU A C 1
ATOM 1738 O O . LEU A 1 210 ? -17.892 -0.027 23.254 1.00 94.06 210 LEU A O 1
ATOM 1742 N N . LEU A 1 211 ? -17.134 -2.088 23.723 1.00 93.69 211 LEU A N 1
ATOM 1743 C CA . LEU A 1 211 ? -18.057 -2.333 24.838 1.00 93.69 211 LEU A CA 1
ATOM 1744 C C . LEU A 1 211 ? -17.893 -1.287 25.945 1.00 93.69 211 LEU A C 1
ATOM 1746 O O . LEU A 1 211 ? -18.883 -0.726 26.410 1.00 93.69 211 LEU A O 1
ATOM 1750 N N . ASN A 1 212 ? -16.647 -0.963 26.300 1.00 93.88 212 ASN A N 1
ATOM 1751 C CA . ASN A 1 212 ? -16.358 0.083 27.281 1.00 93.88 212 ASN A CA 1
ATOM 1752 C C . ASN A 1 212 ? -16.901 1.445 26.824 1.00 93.88 212 ASN A C 1
ATOM 1754 O O . ASN A 1 212 ? -17.519 2.149 27.613 1.00 93.88 212 ASN A O 1
ATOM 1758 N N . GLN A 1 213 ? -16.755 1.782 25.537 1.00 94.56 213 GLN A N 1
ATOM 1759 C CA . GLN A 1 213 ? -17.283 3.031 24.984 1.00 94.56 213 GLN A CA 1
ATOM 1760 C C . GLN A 1 213 ? -18.821 3.067 24.976 1.00 94.56 213 GLN A C 1
ATOM 1762 O O . GLN A 1 213 ? -19.405 4.115 25.224 1.00 94.56 213 GLN A O 1
ATOM 1767 N N . ILE A 1 214 ? -19.499 1.941 24.726 1.00 92.81 214 ILE A N 1
ATOM 1768 C CA . ILE A 1 214 ? -20.967 1.859 24.838 1.00 92.81 214 ILE A CA 1
ATOM 1769 C C . ILE A 1 214 ? -21.401 2.103 26.285 1.00 92.81 214 ILE A C 1
ATOM 1771 O O . ILE A 1 214 ? -22.326 2.880 26.523 1.00 92.81 214 ILE A O 1
ATOM 1775 N N . LYS A 1 215 ? -20.707 1.481 27.246 1.00 92.44 215 LYS A N 1
ATOM 1776 C CA . LYS A 1 215 ? -20.972 1.670 28.674 1.00 92.44 215 LYS A CA 1
ATOM 1777 C C . LYS A 1 215 ? -20.758 3.124 29.095 1.00 92.44 215 LYS A C 1
ATOM 1779 O O . LYS A 1 215 ? -21.592 3.665 29.802 1.00 92.44 215 LYS A O 1
ATOM 1784 N N . GLU A 1 216 ? -19.711 3.782 28.607 1.00 92.75 216 GLU A N 1
ATOM 1785 C CA . GLU A 1 216 ? -19.481 5.216 28.837 1.00 92.75 216 GLU A CA 1
ATOM 1786 C C . GLU A 1 216 ? -20.573 6.096 28.201 1.00 92.75 216 GLU A C 1
ATOM 1788 O O . GLU A 1 216 ? -21.069 7.019 28.840 1.00 92.75 216 GLU A O 1
ATOM 1793 N N . ASN A 1 217 ? -20.982 5.798 26.964 1.00 90.88 217 ASN A N 1
ATOM 1794 C CA . ASN A 1 217 ? -21.942 6.614 26.214 1.00 90.88 217 ASN A CA 1
ATOM 1795 C C . ASN A 1 217 ? -23.384 6.490 26.725 1.00 90.88 217 ASN A C 1
ATOM 1797 O O . ASN A 1 217 ? -24.144 7.453 26.655 1.00 90.88 217 ASN A O 1
ATOM 1801 N N . GLN A 1 218 ? -23.793 5.291 27.147 1.00 85.88 218 GLN A N 1
ATOM 1802 C CA . GLN A 1 218 ? -25.196 4.970 27.436 1.00 85.88 218 GLN A CA 1
ATOM 1803 C C . GLN A 1 218 ? -25.434 4.510 28.876 1.00 85.88 218 GLN A C 1
ATOM 1805 O O . GLN A 1 218 ? -26.585 4.357 29.271 1.00 85.88 218 GLN A O 1
ATOM 1810 N N . ASN A 1 219 ? -24.374 4.285 29.658 1.00 88.44 219 ASN A N 1
ATOM 1811 C CA . ASN A 1 219 ? -24.438 3.687 30.994 1.00 88.44 219 ASN A CA 1
ATOM 1812 C C . ASN A 1 219 ? -25.176 2.332 31.020 1.00 88.44 219 ASN A C 1
ATOM 1814 O O . ASN A 1 219 ? -25.813 1.971 32.007 1.00 88.44 219 ASN A O 1
ATOM 1818 N N . ILE A 1 220 ? -25.098 1.589 29.910 1.00 86.25 220 ILE A N 1
ATOM 1819 C CA . ILE A 1 220 ? -25.709 0.270 29.722 1.00 86.25 220 ILE A CA 1
ATOM 1820 C C . ILE A 1 220 ? -24.599 -0.764 29.549 1.00 86.25 220 ILE A C 1
ATOM 1822 O O . ILE A 1 220 ? -23.634 -0.544 28.815 1.00 86.25 220 ILE A O 1
ATOM 1826 N N . GLU A 1 221 ? -24.765 -1.917 30.190 1.00 86.06 221 GLU A N 1
ATOM 1827 C CA . GLU A 1 221 ? -23.945 -3.102 29.952 1.00 86.06 221 GLU A CA 1
ATOM 1828 C C . GLU A 1 221 ? -24.729 -4.072 29.064 1.00 86.06 221 GLU A C 1
ATOM 1830 O O . GLU A 1 221 ? -25.860 -4.438 29.377 1.00 86.06 221 GLU A O 1
ATOM 1835 N N . LEU A 1 222 ? -24.165 -4.435 27.911 1.00 88.62 222 LEU A N 1
ATOM 1836 C CA . LEU A 1 222 ? -24.856 -5.284 26.942 1.00 88.62 222 LEU A CA 1
ATOM 1837 C C . LEU A 1 222 ? -24.859 -6.743 27.402 1.00 88.62 222 LEU A C 1
ATOM 1839 O O . LEU A 1 222 ? -23.831 -7.257 27.840 1.00 88.62 222 LEU A O 1
ATOM 1843 N N . GLU A 1 223 ? -25.980 -7.435 27.214 1.00 89.69 223 GLU A N 1
ATOM 1844 C CA . GLU A 1 223 ? -26.069 -8.880 27.457 1.00 89.69 223 GLU A CA 1
ATOM 1845 C C . GLU A 1 223 ? -25.361 -9.682 26.359 1.00 89.69 223 GLU A C 1
ATOM 1847 O O . GLU A 1 223 ? -24.646 -10.645 26.638 1.00 89.69 223 GLU A O 1
ATOM 1852 N N . GLU A 1 224 ? -25.522 -9.275 25.097 1.00 90.81 224 GLU A N 1
ATOM 1853 C CA . GLU A 1 224 ? -24.963 -9.975 23.944 1.00 90.81 224 GLU A CA 1
ATOM 1854 C C . GLU A 1 224 ? -24.531 -9.001 22.843 1.00 90.81 224 GLU A C 1
ATOM 1856 O O . GLU A 1 224 ? -25.218 -8.027 22.532 1.00 90.81 224 GLU A O 1
ATOM 1861 N N . VAL A 1 225 ? -23.392 -9.298 22.218 1.00 90.56 225 VAL A N 1
ATOM 1862 C CA . VAL A 1 225 ? -22.920 -8.653 20.993 1.00 90.56 225 VAL A CA 1
ATOM 1863 C C . VAL A 1 225 ? -22.678 -9.707 19.928 1.00 90.56 225 VAL A C 1
ATOM 1865 O O . VAL A 1 225 ? -21.998 -10.710 20.150 1.00 90.56 225 VAL A O 1
ATOM 1868 N N . ILE A 1 226 ? -23.217 -9.443 18.741 1.00 89.31 226 ILE A N 1
ATOM 1869 C CA . ILE A 1 226 ? -22.979 -10.247 17.549 1.00 89.31 226 ILE A CA 1
ATOM 1870 C C . ILE A 1 226 ? -21.802 -9.631 16.796 1.00 89.31 226 ILE A C 1
ATOM 1872 O O . ILE A 1 226 ? -21.800 -8.436 16.504 1.00 89.31 226 ILE A O 1
ATOM 1876 N N . TYR A 1 227 ? -20.804 -10.448 16.479 1.00 87.81 227 TYR A N 1
ATOM 1877 C CA . TYR A 1 227 ? -19.621 -10.033 15.734 1.00 87.81 227 TYR A CA 1
AT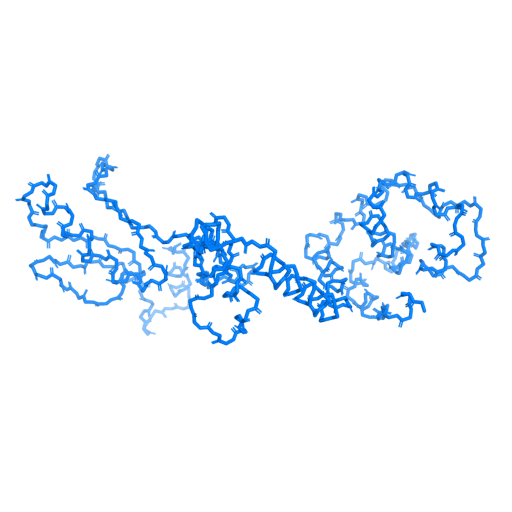OM 1878 C C . TYR A 1 227 ? -19.353 -11.010 14.590 1.00 87.81 227 TYR A C 1
ATOM 1880 O O . TYR A 1 227 ? -19.778 -12.166 14.624 1.00 87.81 227 TYR A O 1
ATOM 1888 N N . ASP A 1 228 ? -18.640 -10.562 13.563 1.00 83.38 228 ASP A N 1
ATOM 1889 C CA . ASP A 1 228 ? -18.230 -11.434 12.468 1.00 83.38 228 ASP A CA 1
ATOM 1890 C C . ASP A 1 228 ? -17.230 -12.524 12.922 1.00 83.38 228 ASP A C 1
ATOM 1892 O O . ASP A 1 228 ? -16.852 -12.665 14.089 1.00 83.38 228 ASP A O 1
ATOM 1896 N N . ARG A 1 229 ? -16.754 -13.333 11.973 1.00 76.38 229 ARG A N 1
ATOM 1897 C CA . ARG A 1 229 ? -15.773 -14.390 12.261 1.00 76.38 229 ARG A CA 1
ATOM 1898 C C . ARG A 1 229 ? -14.380 -13.867 12.642 1.00 76.38 229 ARG A C 1
ATOM 1900 O O . ARG A 1 229 ? -13.579 -14.665 13.128 1.00 76.38 229 ARG A O 1
ATOM 1907 N N . GLY A 1 230 ? -14.068 -12.593 12.425 1.00 76.44 230 GLY A N 1
ATOM 1908 C CA . GLY A 1 230 ? -12.831 -11.958 12.884 1.00 76.44 230 GLY A CA 1
ATOM 1909 C C . GLY A 1 230 ? -12.785 -11.844 14.409 1.00 76.44 230 GLY A C 1
ATOM 1910 O O . GLY A 1 230 ? -11.741 -12.061 15.023 1.00 76.44 230 GLY A O 1
ATOM 1911 N N . GLY A 1 231 ? -13.943 -11.666 15.050 1.00 73.81 231 GLY A N 1
ATOM 1912 C CA . GLY A 1 231 ? -14.102 -11.593 16.510 1.00 73.81 231 GLY A CA 1
ATOM 1913 C C . GLY A 1 231 ? -13.795 -12.882 17.279 1.00 73.81 231 GLY A C 1
ATOM 1914 O O . GLY A 1 231 ? -14.016 -12.943 18.486 1.00 73.81 231 GLY A O 1
ATOM 1915 N N . ARG A 1 232 ? -13.277 -13.923 16.614 1.00 73.00 232 ARG A N 1
ATOM 1916 C CA . ARG A 1 232 ? -12.889 -15.190 17.246 1.00 73.00 232 ARG A CA 1
ATOM 1917 C C . ARG A 1 232 ? -11.933 -14.951 18.415 1.00 73.00 232 ARG A C 1
ATOM 1919 O O . ARG A 1 232 ? -10.839 -14.406 18.255 1.00 73.00 232 ARG A O 1
ATOM 1926 N N . GLY A 1 233 ? -12.341 -15.407 19.593 1.00 79.31 233 GLY A N 1
ATOM 1927 C CA . GLY A 1 233 ? -11.604 -15.203 20.831 1.00 79.31 233 GLY A CA 1
ATOM 1928 C C . GLY A 1 233 ? -12.440 -15.583 22.046 1.00 79.31 233 GLY A C 1
ATOM 1929 O O . GLY A 1 233 ? -13.047 -16.655 22.073 1.00 79.31 233 GLY A O 1
ATOM 1930 N N . ALA A 1 234 ? -12.448 -14.709 23.051 1.00 81.38 234 ALA A N 1
ATOM 1931 C CA . ALA A 1 234 ? -13.236 -14.899 24.260 1.00 81.38 234 ALA A CA 1
ATOM 1932 C C . ALA A 1 234 ? -14.736 -14.979 23.926 1.00 81.38 234 ALA A C 1
ATOM 1934 O O . ALA A 1 234 ? -15.242 -14.190 23.133 1.00 81.38 234 ALA A O 1
ATOM 1935 N N . LYS A 1 235 ? -15.439 -15.946 24.527 1.00 85.56 235 LYS A N 1
ATOM 1936 C CA . LYS A 1 235 ? -16.900 -16.091 24.384 1.00 85.56 235 LYS A CA 1
ATOM 1937 C C . LYS A 1 235 ? -17.673 -15.078 25.230 1.00 85.56 235 LYS A C 1
ATOM 1939 O O . LYS A 1 235 ? -18.851 -14.847 24.980 1.00 85.56 235 LYS A O 1
ATOM 1944 N N . THR A 1 236 ? -17.012 -14.508 26.228 1.00 88.75 236 THR A N 1
ATOM 1945 C CA . THR A 1 236 ? -17.548 -13.511 27.148 1.00 88.75 236 THR A CA 1
ATOM 1946 C C . THR A 1 236 ? -16.475 -12.466 27.433 1.00 88.75 236 THR A C 1
ATOM 1948 O O . THR A 1 236 ? -15.290 -12.796 27.522 1.00 88.75 236 THR A O 1
ATOM 1951 N N . ILE A 1 237 ? -16.882 -11.205 27.550 1.00 88.31 237 ILE A N 1
ATOM 1952 C CA . ILE A 1 237 ? -16.050 -10.095 28.027 1.00 88.31 237 ILE A CA 1
ATOM 1953 C C . ILE A 1 237 ? -16.879 -9.359 29.078 1.00 88.31 237 ILE A C 1
ATOM 1955 O O . ILE A 1 237 ? -17.952 -8.850 28.766 1.00 88.31 237 ILE A O 1
ATOM 1959 N N . GLY A 1 238 ? -16.412 -9.355 30.329 1.00 86.19 238 GLY A N 1
ATOM 1960 C CA . GLY A 1 238 ? -17.257 -8.969 31.462 1.00 86.19 238 GLY A CA 1
ATOM 1961 C C . GLY A 1 238 ? -18.499 -9.863 31.528 1.00 86.19 238 GLY A C 1
ATOM 1962 O O . GLY A 1 238 ? -18.378 -11.088 31.454 1.00 86.19 238 GLY A O 1
ATOM 1963 N N . ASN A 1 239 ? -19.681 -9.248 31.597 1.00 87.69 239 ASN A N 1
ATOM 1964 C CA . ASN A 1 239 ? -20.967 -9.952 31.551 1.00 87.69 239 ASN A CA 1
ATOM 1965 C C . ASN A 1 239 ? -21.550 -10.072 30.132 1.00 87.69 239 ASN A C 1
ATOM 1967 O O . ASN A 1 239 ? -22.579 -10.716 29.942 1.00 87.69 239 ASN A O 1
ATOM 1971 N N . THR A 1 240 ? -20.897 -9.486 29.125 1.00 91.31 240 THR A N 1
ATOM 1972 C CA . THR A 1 240 ? -21.384 -9.492 27.745 1.00 91.31 240 THR A CA 1
ATOM 1973 C C . THR A 1 240 ? -20.968 -10.767 27.023 1.00 91.31 240 THR A C 1
ATOM 1975 O O . THR A 1 240 ? -19.781 -11.097 26.916 1.00 91.31 240 THR A O 1
ATOM 1978 N N . LYS A 1 241 ? -21.945 -11.475 26.460 1.00 91.81 241 LYS A N 1
ATOM 1979 C CA . LYS A 1 241 ? -21.736 -12.634 25.591 1.00 91.81 241 LYS A CA 1
ATOM 1980 C C . LYS A 1 241 ? -21.342 -12.192 24.181 1.00 91.81 241 LYS A C 1
ATOM 1982 O O . LYS A 1 241 ? -21.950 -11.295 23.608 1.00 91.81 241 LYS A O 1
ATOM 1987 N N . ILE A 1 242 ? -20.347 -12.853 23.595 1.00 90.50 242 ILE A N 1
ATOM 1988 C CA . ILE A 1 242 ? -19.901 -12.603 22.219 1.00 90.50 242 ILE A CA 1
ATOM 1989 C C . ILE A 1 242 ? -20.343 -13.764 21.339 1.00 90.50 242 ILE A C 1
ATOM 1991 O O . ILE A 1 242 ? -19.857 -14.891 21.470 1.00 90.50 242 ILE A O 1
ATOM 1995 N N . THR A 1 243 ? -21.239 -13.470 20.403 1.00 88.25 243 THR A N 1
ATOM 1996 C CA . THR A 1 243 ? -21.782 -14.445 19.460 1.00 88.25 243 THR A CA 1
ATOM 1997 C C . THR A 1 243 ? -21.182 -14.221 18.078 1.00 88.25 243 THR A C 1
ATOM 1999 O O . THR A 1 243 ? -21.244 -13.127 17.525 1.00 88.25 243 THR A O 1
ATOM 2002 N N . THR A 1 244 ? -20.585 -15.273 17.510 1.00 84.12 244 THR A N 1
ATOM 2003 C CA . THR A 1 244 ? -20.006 -15.258 16.157 1.00 84.12 244 THR A CA 1
ATOM 2004 C C . THR A 1 244 ? -20.675 -16.326 15.284 1.00 84.12 244 THR A C 1
ATOM 2006 O O . THR A 1 244 ? -20.977 -17.409 15.793 1.00 84.12 244 THR A O 1
ATOM 2009 N N . PRO A 1 245 ? -20.913 -16.077 13.980 1.00 76.25 245 PRO A N 1
ATOM 2010 C CA . PRO A 1 245 ? -21.523 -17.061 13.088 1.00 76.25 245 PRO A CA 1
ATOM 2011 C C . PRO A 1 245 ? -20.660 -18.326 12.937 1.00 76.25 245 PRO A C 1
ATOM 2013 O O . PRO A 1 245 ? -19.579 -18.294 12.332 1.00 76.25 245 PRO A O 1
ATOM 2016 N N . ASP A 1 246 ? -21.150 -19.466 13.436 1.00 66.94 246 ASP A N 1
ATOM 2017 C CA . ASP A 1 246 ? -20.471 -20.765 13.328 1.00 66.94 246 ASP A CA 1
ATOM 2018 C C . ASP A 1 246 ? -21.014 -21.601 12.159 1.00 66.94 246 ASP A C 1
ATOM 2020 O O . ASP A 1 246 ? -21.556 -22.688 12.324 1.00 66.94 246 ASP A O 1
ATOM 2024 N N . SER A 1 247 ? -20.834 -21.122 10.927 1.00 62.28 247 SER A N 1
ATOM 2025 C CA . SER A 1 247 ? -21.067 -21.924 9.710 1.00 62.28 247 SER A CA 1
ATOM 2026 C C . SER A 1 247 ? -19.879 -22.851 9.399 1.00 62.28 247 SER A C 1
ATOM 2028 O O . SER A 1 247 ? -19.447 -22.983 8.252 1.00 62.28 247 SER A O 1
ATOM 2030 N N . ARG A 1 248 ? -19.288 -23.477 10.429 1.00 66.31 248 ARG A N 1
ATOM 2031 C CA . ARG A 1 248 ? -18.224 -24.463 10.224 1.00 66.31 248 ARG A CA 1
ATOM 2032 C C . ARG A 1 248 ? -18.810 -25.682 9.519 1.00 66.31 248 ARG A C 1
ATOM 2034 O O . ARG A 1 248 ? -19.806 -26.240 9.988 1.00 66.31 248 ARG A O 1
ATOM 2041 N N . PRO A 1 249 ? -18.187 -26.134 8.423 1.00 65.75 249 PRO A N 1
ATOM 2042 C CA . PRO A 1 249 ? -18.565 -27.405 7.865 1.00 65.75 249 PRO A CA 1
ATOM 2043 C C . PRO A 1 249 ? -18.202 -28.507 8.859 1.00 65.75 249 PRO A C 1
ATOM 2045 O O . PRO A 1 249 ? -17.045 -28.643 9.262 1.00 65.75 249 PRO A O 1
ATOM 2048 N N . LEU A 1 250 ? -19.197 -29.268 9.290 1.00 77.19 250 LEU A N 1
ATOM 2049 C CA . LEU A 1 250 ? -19.006 -30.402 10.178 1.00 77.19 250 LEU A CA 1
ATOM 2050 C C . LEU A 1 250 ? -18.283 -31.512 9.409 1.00 77.19 250 LEU A C 1
ATOM 2052 O O . LEU A 1 250 ? -18.397 -31.617 8.186 1.00 77.19 250 LEU A O 1
ATOM 2056 N N . LYS A 1 251 ? -17.559 -32.392 10.113 1.00 74.69 251 LYS A N 1
ATOM 2057 C CA . LYS A 1 251 ? -16.908 -33.553 9.470 1.00 74.69 251 LYS A CA 1
ATOM 2058 C C . LYS A 1 251 ? -17.902 -34.390 8.653 1.00 74.69 251 LYS A C 1
ATOM 2060 O O . LYS A 1 251 ? -17.542 -34.855 7.576 1.00 74.69 251 LYS A O 1
ATOM 2065 N N . ARG A 1 252 ? -19.142 -34.491 9.146 1.00 81.19 252 ARG A N 1
ATOM 2066 C CA . ARG A 1 252 ? -20.278 -35.186 8.522 1.00 81.19 252 ARG A CA 1
ATOM 2067 C C . ARG A 1 252 ? -20.891 -34.481 7.308 1.00 81.19 252 ARG A C 1
ATOM 2069 O O . ARG A 1 252 ? -21.697 -35.090 6.622 1.00 81.19 252 ARG A O 1
ATOM 2076 N N . ASP A 1 253 ? -20.544 -33.222 7.049 1.00 82.12 253 ASP A N 1
ATOM 2077 C CA . ASP A 1 253 ? -21.128 -32.492 5.925 1.00 82.12 253 ASP A CA 1
ATOM 2078 C C . ASP A 1 253 ? -20.596 -33.034 4.592 1.00 82.12 253 ASP A C 1
ATOM 2080 O O . ASP A 1 253 ? -19.394 -33.293 4.434 1.00 82.12 253 ASP A O 1
ATOM 2084 N N . SER A 1 254 ? -21.488 -33.156 3.609 1.00 82.12 254 SER A N 1
ATOM 2085 C CA . SER A 1 254 ? -21.116 -33.469 2.224 1.00 82.12 254 SER A CA 1
ATOM 2086 C C . SER A 1 254 ? -20.259 -32.354 1.610 1.00 82.12 254 SER A C 1
ATOM 2088 O O . SER A 1 254 ? -20.286 -31.212 2.069 1.00 82.12 254 SER A O 1
ATOM 2090 N N . ASN A 1 255 ? -19.511 -32.647 0.541 1.00 77.75 255 ASN A N 1
ATOM 2091 C CA . ASN A 1 255 ? -18.699 -31.631 -0.143 1.00 77.75 255 ASN A CA 1
ATOM 2092 C C . ASN A 1 255 ? -19.541 -30.442 -0.632 1.00 77.75 255 ASN A C 1
ATOM 2094 O O . ASN A 1 255 ? -19.116 -29.306 -0.466 1.00 77.75 255 ASN A O 1
ATOM 2098 N N . TYR A 1 256 ? -20.763 -30.679 -1.119 1.00 76.88 256 TYR A N 1
ATOM 2099 C CA . TYR A 1 256 ? -21.695 -29.614 -1.498 1.00 76.88 256 TYR A CA 1
ATOM 2100 C C . TYR A 1 256 ? -22.095 -28.733 -0.304 1.00 76.88 256 TYR A C 1
ATOM 2102 O O . TYR A 1 256 ? -21.999 -27.513 -0.377 1.00 76.88 256 TYR A O 1
ATOM 2110 N N . GLN A 1 257 ? -22.461 -29.330 0.836 1.00 76.06 257 GLN A N 1
ATOM 2111 C CA . GLN A 1 257 ? -22.784 -28.576 2.057 1.00 76.06 257 GLN A CA 1
ATOM 2112 C C . GLN A 1 257 ? -21.569 -27.817 2.604 1.00 76.06 257 GLN A C 1
ATOM 2114 O O . GLN A 1 257 ? -21.716 -26.707 3.111 1.00 76.06 257 GLN A O 1
ATOM 2119 N N . LYS A 1 258 ? -20.363 -28.386 2.473 1.00 77.31 258 LYS A N 1
ATOM 2120 C CA . LYS A 1 258 ? -19.103 -27.714 2.813 1.00 77.31 258 LYS A CA 1
ATOM 2121 C C . LYS A 1 258 ? -18.870 -26.494 1.927 1.00 77.31 258 LYS A C 1
ATOM 2123 O O . LYS A 1 258 ? -18.459 -25.468 2.456 1.00 77.31 258 LYS A O 1
ATOM 2128 N N . THR A 1 259 ? -19.138 -26.590 0.626 1.00 68.38 259 THR A N 1
ATOM 2129 C CA . THR A 1 259 ? -19.016 -25.476 -0.325 1.00 68.38 259 THR A CA 1
ATOM 2130 C C . THR A 1 259 ? -20.092 -24.422 -0.090 1.00 68.38 259 THR A C 1
ATOM 2132 O O . THR A 1 259 ? -19.751 -23.263 0.074 1.00 68.38 259 THR A O 1
ATOM 2135 N N . LYS A 1 260 ? -21.357 -24.809 0.100 1.00 69.31 260 LYS A N 1
ATOM 2136 C CA . LYS A 1 260 ? -22.450 -23.872 0.399 1.00 69.31 260 LYS A CA 1
ATOM 2137 C C . LYS A 1 260 ? -22.226 -23.102 1.706 1.00 69.31 260 LYS A C 1
ATOM 2139 O O . LYS A 1 260 ? -22.329 -21.885 1.724 1.00 69.31 260 LYS A O 1
ATOM 2144 N N . LYS A 1 261 ? -21.778 -23.771 2.778 1.00 71.69 261 LYS A N 1
ATOM 2145 C CA . LYS A 1 261 ? -21.357 -23.110 4.037 1.00 71.69 261 LYS A CA 1
ATOM 2146 C C . LYS A 1 261 ? -20.101 -22.233 3.882 1.00 71.69 261 LYS A C 1
ATOM 2148 O O . LYS A 1 261 ? -19.790 -21.448 4.781 1.00 71.69 261 LYS A O 1
ATOM 2153 N N . ARG A 1 262 ? -19.346 -22.405 2.787 1.00 62.00 262 ARG A N 1
ATOM 2154 C CA . ARG A 1 262 ? -18.229 -21.542 2.370 1.00 62.00 262 ARG A CA 1
ATOM 2155 C C . ARG A 1 262 ? -18.650 -20.433 1.390 1.00 62.00 262 ARG A C 1
ATOM 2157 O O . ARG A 1 262 ? -17.868 -19.514 1.198 1.00 62.00 262 ARG A O 1
ATOM 2164 N N . GLU A 1 263 ? -19.827 -20.517 0.777 1.00 51.56 263 GLU A N 1
ATOM 2165 C CA . GLU A 1 263 ? -20.362 -19.544 -0.189 1.00 51.56 263 GLU A CA 1
ATOM 2166 C C . GLU A 1 263 ? -21.406 -18.610 0.433 1.00 51.56 263 GLU A C 1
ATOM 2168 O O . GLU A 1 263 ? -21.475 -17.454 0.045 1.00 51.56 263 GLU A O 1
ATOM 2173 N N . GLU A 1 264 ? -22.137 -19.051 1.464 1.00 50.28 264 GLU A N 1
ATOM 2174 C CA . GLU A 1 264 ? -22.918 -18.192 2.379 1.00 50.28 264 GLU A CA 1
ATOM 2175 C C . GLU A 1 264 ? -22.002 -17.342 3.305 1.00 50.28 264 GLU A C 1
ATOM 2177 O O . GLU A 1 264 ? -22.385 -16.983 4.419 1.00 50.28 264 GLU A O 1
ATOM 2182 N N . ILE A 1 265 ? -20.760 -17.087 2.867 1.00 46.16 265 ILE A N 1
ATOM 2183 C CA . ILE A 1 265 ? -19.691 -16.330 3.541 1.00 46.16 265 ILE A CA 1
ATOM 2184 C C . ILE A 1 265 ? -19.773 -14.848 3.193 1.00 46.16 265 ILE A C 1
ATOM 2186 O O . ILE A 1 265 ? -19.869 -14.527 1.989 1.00 46.16 265 ILE A O 1
#